Protein AF-A0A1V6TG93-F1 (afdb_monomer)

Radius of gyration: 27.97 Å; Cα contacts (8 Å, |Δi|>4): 318; chains: 1; bounding box: 48×78×86 Å

Secondary structure (DSSP, 8-state):
------TT-SS-EEEEE------HHHH--TT--EEEEE---HHHHS-TT-HHHHHHEEEEEEEEEGGGTT-SS--EEEEEEEEETTEEEEEEEEE--SS---TT-EEEEEEEEEEETTTEEEEEEEEEEEE-HHHHHHHHHHHEEEES-S--------HHHHHTTPPEEEPPSSSSPPEEE---HHHHHHHHHHHTS---------PPPP----------

Organism: NCBI:txid303698

Foldseek 3Di:
DDPDDDPPDPDAAEEEECDPDPPQPVPADPPHKHKYFHDHFVLVVPDPPVVPDSLAEREDEAEDAPVQQQPFWDWYKYWEWADDPPDIDIDIDIDTPVTGDDAQDWDWAPQRHHADPVSGGHIYIYHYHHDHPVVVVVSCVVGMDIHPPDDDFDFDDDLVNLVVQDWGWTCDPDPDGIDTDGDHSVVVVVVVVVVPPPPPPPPPPDDDDDDDDDDDDDDD

Structure (mmCIF, N/CA/C/O backbone):
data_AF-A0A1V6TG93-F1
#
_entry.id   AF-A0A1V6TG93-F1
#
loop_
_atom_site.group_PDB
_atom_site.id
_atom_site.type_symbol
_atom_site.label_atom_id
_atom_site.label_alt_id
_atom_site.label_comp_id
_atom_site.label_asym_id
_atom_site.label_entity_id
_atom_site.label_seq_id
_atom_site.pdbx_PDB_ins_code
_atom_site.Cartn_x
_atom_site.Cartn_y
_atom_site.Cartn_z
_atom_site.occupancy
_atom_site.B_iso_or_equiv
_atom_site.auth_seq_id
_atom_site.auth_comp_id
_atom_site.auth_asym_id
_atom_site.auth_atom_id
_atom_site.pdbx_PDB_model_num
ATOM 1 N N . MET A 1 1 ? -9.513 -11.771 -7.857 1.00 27.61 1 MET A N 1
ATOM 2 C CA . MET A 1 1 ? -9.933 -10.988 -9.038 1.00 27.61 1 MET A CA 1
ATOM 3 C C . MET A 1 1 ? -9.798 -9.525 -8.660 1.00 27.61 1 MET A C 1
ATOM 5 O O . MET A 1 1 ? -10.575 -9.065 -7.836 1.00 27.61 1 MET A O 1
ATOM 9 N N . VAL A 1 2 ? -8.763 -8.845 -9.153 1.00 27.86 2 VAL A N 1
ATOM 10 C CA . VAL A 1 2 ? -8.543 -7.416 -8.889 1.00 27.86 2 VAL A CA 1
ATOM 11 C C . VAL A 1 2 ? -9.544 -6.643 -9.746 1.00 27.86 2 VAL A C 1
ATOM 13 O O . VAL A 1 2 ? -9.458 -6.673 -10.971 1.00 27.86 2 VAL A O 1
ATOM 16 N N . LYS A 1 3 ? -10.541 -6.010 -9.123 1.00 29.41 3 LYS A N 1
ATOM 17 C CA . LYS A 1 3 ? -11.335 -4.974 -9.791 1.00 29.41 3 LYS A CA 1
ATOM 18 C C . LYS A 1 3 ? -10.544 -3.681 -9.657 1.00 29.41 3 LYS A C 1
ATOM 20 O O . LYS A 1 3 ? -10.440 -3.143 -8.564 1.00 29.41 3 LYS A O 1
ATOM 25 N N . ALA A 1 4 ? -9.940 -3.237 -10.750 1.00 39.00 4 ALA A N 1
ATOM 26 C CA . ALA A 1 4 ? -9.201 -1.987 -10.780 1.00 39.00 4 ALA A CA 1
ATOM 27 C C . ALA A 1 4 ? -10.137 -0.840 -11.187 1.00 39.00 4 ALA A C 1
ATOM 29 O O . ALA A 1 4 ? -10.810 -0.907 -12.219 1.00 39.00 4 ALA A O 1
ATOM 30 N N . CYS A 1 5 ? -10.185 0.202 -10.359 1.00 42.25 5 CYS A N 1
ATOM 31 C CA . CYS A 1 5 ? -10.979 1.403 -10.591 1.00 42.25 5 CYS A CA 1
ATOM 32 C C . CYS A 1 5 ? -10.195 2.455 -11.401 1.00 42.25 5 CYS A C 1
ATOM 34 O O . CYS A 1 5 ? -9.058 2.777 -11.080 1.00 42.25 5 CYS A O 1
ATOM 36 N N . SER A 1 6 ? -10.872 2.981 -12.433 1.00 39.53 6 SER A N 1
ATOM 37 C CA . SER A 1 6 ? -10.684 4.211 -13.233 1.00 39.53 6 SER A CA 1
ATOM 38 C C . SER A 1 6 ? -9.268 4.686 -13.654 1.00 39.53 6 SER A C 1
ATOM 40 O O . SER A 1 6 ? -8.465 5.073 -12.807 1.00 39.53 6 SER A O 1
ATOM 42 N N . PRO A 1 7 ? -9.010 4.870 -14.969 1.00 44.47 7 PRO A N 1
ATOM 43 C CA . PRO A 1 7 ? -7.782 5.484 -15.497 1.00 44.47 7 PRO A CA 1
ATOM 44 C C . PRO A 1 7 ? -7.679 7.019 -15.313 1.00 44.47 7 PRO A C 1
ATOM 46 O O . PRO A 1 7 ? -6.712 7.615 -15.778 1.00 44.47 7 PRO A O 1
ATOM 49 N N . ASN A 1 8 ? -8.636 7.677 -14.639 1.00 46.59 8 ASN A N 1
ATOM 50 C CA . ASN A 1 8 ? -8.722 9.148 -14.544 1.00 46.59 8 ASN A CA 1
ATOM 51 C C . ASN A 1 8 ? -8.245 9.758 -13.207 1.00 46.59 8 ASN A C 1
ATOM 53 O O . ASN A 1 8 ? -8.599 10.897 -12.895 1.00 46.59 8 ASN A O 1
ATOM 57 N N . ARG A 1 9 ? -7.459 9.048 -12.387 1.00 55.81 9 ARG A N 1
ATOM 58 C CA . ARG A 1 9 ? -6.894 9.635 -11.155 1.00 55.81 9 ARG A CA 1
ATOM 59 C C . ARG A 1 9 ? -5.659 10.487 -11.454 1.00 55.81 9 ARG A C 1
ATOM 61 O O . ARG A 1 9 ? -4.761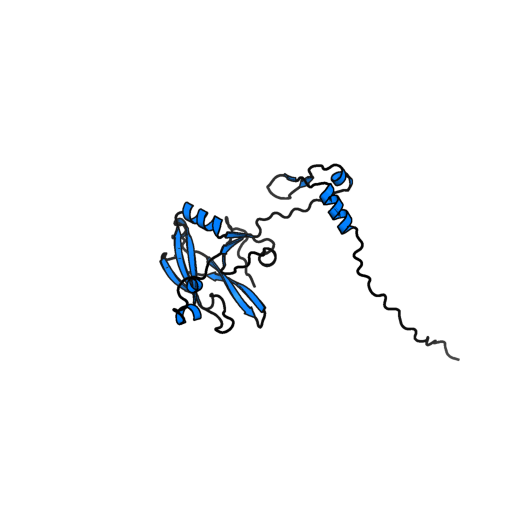 10.069 -12.175 1.00 55.81 9 ARG A O 1
ATOM 68 N N . THR A 1 10 ? -5.585 11.666 -10.837 1.00 58.03 10 THR A N 1
ATOM 69 C CA . THR A 1 10 ? -4.426 12.581 -10.865 1.00 58.03 10 THR A CA 1
ATOM 70 C C . THR A 1 10 ? -3.189 12.036 -10.134 1.00 58.03 10 THR A C 1
ATOM 72 O O . THR A 1 10 ? -2.128 12.649 -10.208 1.00 58.03 10 THR A O 1
ATOM 75 N N . GLY A 1 11 ? -3.292 10.881 -9.466 1.00 64.56 11 GLY A N 1
ATOM 76 C CA . GLY A 1 11 ? -2.186 10.188 -8.802 1.00 64.56 11 GLY A CA 1
ATOM 77 C C . GLY A 1 11 ? -2.382 8.663 -8.765 1.00 64.56 11 GLY A C 1
ATOM 78 O O . GLY A 1 11 ? -3.482 8.186 -9.060 1.00 64.56 11 GLY A O 1
ATOM 79 N N . PRO A 1 12 ? -1.333 7.888 -8.420 1.00 74.81 12 PRO A N 1
ATOM 80 C CA . PRO A 1 12 ? -1.419 6.430 -8.326 1.00 74.81 12 PRO A CA 1
ATOM 81 C C . PRO A 1 12 ? -2.463 5.976 -7.311 1.00 74.81 12 PRO A C 1
ATOM 83 O O . PRO A 1 12 ? -2.542 6.515 -6.204 1.00 74.81 12 PRO A O 1
ATOM 86 N N . MET A 1 13 ? -3.165 4.885 -7.622 1.00 84.12 13 MET A N 1
ATOM 87 C CA . MET A 1 13 ? -3.835 4.092 -6.590 1.00 84.12 13 MET A CA 1
ATOM 88 C C . MET A 1 13 ? -2.796 3.618 -5.559 1.00 84.12 13 MET A C 1
ATOM 90 O O . MET A 1 13 ? -1.701 3.193 -5.926 1.00 84.12 13 MET A O 1
ATOM 94 N N . THR A 1 14 ? -3.120 3.720 -4.270 1.00 88.12 14 THR A N 1
ATOM 95 C CA . THR A 1 14 ? -2.222 3.345 -3.168 1.00 88.12 14 THR A CA 1
ATOM 96 C C . THR A 1 14 ? -2.745 2.089 -2.491 1.00 88.12 14 THR A C 1
ATOM 98 O O . THR A 1 14 ? -3.856 2.112 -1.970 1.00 88.12 14 THR A O 1
ATOM 101 N N . ILE A 1 15 ? -1.946 1.022 -2.491 1.00 91.50 15 ILE A N 1
ATOM 102 C CA . ILE A 1 15 ? -2.268 -0.259 -1.854 1.00 91.50 15 ILE A CA 1
ATOM 103 C C . ILE A 1 15 ? -1.323 -0.478 -0.669 1.00 91.50 15 ILE A C 1
ATOM 105 O O . ILE A 1 15 ? -0.109 -0.419 -0.836 1.00 91.50 15 ILE A O 1
ATOM 109 N N . PHE A 1 16 ? -1.851 -0.768 0.515 1.00 92.25 16 PHE A N 1
ATOM 110 C CA . PHE A 1 16 ? -1.052 -1.186 1.669 1.00 92.25 16 PHE A CA 1
ATOM 111 C C . PHE A 1 16 ? -0.818 -2.695 1.620 1.00 92.25 16 PHE A C 1
ATOM 113 O O . PHE A 1 16 ? -1.775 -3.457 1.502 1.00 92.25 16 PHE A O 1
ATOM 120 N N . THR A 1 17 ? 0.435 -3.138 1.719 1.00 90.12 17 THR A N 1
ATOM 121 C CA . THR A 1 17 ? 0.796 -4.561 1.640 1.00 90.12 17 THR A CA 1
ATOM 122 C C . THR A 1 17 ? 1.708 -5.002 2.784 1.00 90.12 17 THR A C 1
ATOM 124 O O . THR A 1 17 ? 2.663 -4.312 3.134 1.00 90.12 17 THR A O 1
ATOM 127 N N . GLY A 1 18 ? 1.401 -6.165 3.368 1.00 85.62 18 GLY A N 1
ATOM 128 C CA . GLY A 1 18 ? 2.269 -6.865 4.322 1.00 85.62 18 GLY A CA 1
ATOM 129 C C . GLY A 1 18 ? 3.173 -7.906 3.650 1.00 85.62 18 GLY A C 1
ATOM 130 O O . GLY A 1 18 ? 3.906 -8.629 4.333 1.00 85.62 18 GLY A O 1
ATOM 131 N N . SER A 1 19 ? 3.095 -8.024 2.321 1.00 75.62 19 SER A N 1
ATOM 132 C CA . SER A 1 19 ? 3.838 -9.002 1.537 1.00 75.62 19 SER A CA 1
ATOM 133 C C . SER A 1 19 ? 5.324 -8.621 1.494 1.00 75.62 19 SER A C 1
ATOM 135 O O . SER A 1 19 ? 5.667 -7.515 1.079 1.00 75.62 19 SER A O 1
ATOM 137 N N . PRO A 1 20 ? 6.242 -9.527 1.875 1.00 61.00 20 PRO A N 1
ATOM 138 C CA . PRO A 1 20 ? 7.682 -9.265 1.822 1.00 61.00 20 PRO A CA 1
ATOM 139 C C . PRO A 1 20 ? 8.254 -9.347 0.396 1.00 61.00 20 PRO A C 1
ATOM 141 O O . PRO A 1 20 ? 9.440 -9.081 0.188 1.00 61.00 20 PRO A O 1
ATOM 144 N N . HIS A 1 21 ? 7.451 -9.770 -0.584 1.00 57.09 21 HIS A N 1
ATOM 145 C CA . HIS A 1 21 ? 7.905 -10.024 -1.943 1.00 57.09 21 HIS A CA 1
ATOM 146 C C . HIS A 1 21 ? 8.039 -8.724 -2.744 1.00 57.09 21 HIS A C 1
ATOM 148 O O . HIS A 1 21 ? 7.062 -8.047 -3.030 1.00 57.09 21 HIS A O 1
ATOM 154 N N . LYS A 1 22 ? 9.282 -8.412 -3.132 1.00 53.62 22 LYS A N 1
ATOM 155 C CA . LYS A 1 22 ? 9.657 -7.341 -4.073 1.00 53.62 22 LYS A CA 1
ATOM 156 C C . LYS A 1 22 ? 9.913 -7.874 -5.491 1.00 53.62 22 LYS A C 1
ATOM 158 O O . LYS A 1 22 ? 10.750 -7.340 -6.212 1.00 53.62 22 LYS A O 1
ATOM 163 N N . THR A 1 23 ? 9.308 -8.995 -5.873 1.00 51.97 23 THR A N 1
ATOM 164 C CA . THR A 1 23 ? 9.512 -9.575 -7.210 1.00 51.97 23 THR A CA 1
ATOM 165 C C . THR A 1 23 ? 8.486 -8.980 -8.165 1.00 51.97 23 THR A C 1
ATOM 167 O O . THR A 1 23 ? 7.315 -9.351 -8.111 1.00 51.97 23 THR A O 1
ATOM 170 N N . SER A 1 24 ? 8.935 -8.043 -9.003 1.00 55.19 24 SER A N 1
ATOM 171 C CA . SER A 1 24 ? 8.093 -7.207 -9.872 1.00 55.19 24 SER A CA 1
ATOM 172 C C . SER A 1 24 ? 7.186 -7.991 -10.826 1.00 55.19 24 SER A C 1
ATOM 174 O O . SER A 1 24 ? 6.075 -7.549 -11.101 1.00 55.19 24 SER A O 1
ATOM 176 N N . GLU A 1 25 ? 7.615 -9.171 -11.281 1.00 54.44 25 GLU A N 1
ATOM 177 C CA . GLU A 1 25 ? 6.944 -9.926 -12.352 1.00 54.44 25 GLU A CA 1
ATOM 178 C C . GLU A 1 25 ? 5.550 -10.465 -11.990 1.00 54.44 25 GLU A C 1
ATOM 180 O O . GLU A 1 25 ? 4.723 -10.656 -12.878 1.00 54.44 25 GLU A O 1
ATOM 185 N N . TYR A 1 26 ? 5.264 -10.713 -10.708 1.00 59.34 26 TYR A N 1
ATOM 186 C CA . TYR A 1 26 ? 3.961 -11.250 -10.274 1.00 59.34 26 TYR A CA 1
ATOM 187 C C . TYR A 1 26 ? 2.973 -10.175 -9.848 1.00 59.34 26 TYR A C 1
ATOM 189 O O . TYR A 1 26 ? 1.772 -10.436 -9.755 1.00 59.34 26 TYR A O 1
ATOM 197 N N . ASP A 1 27 ? 3.492 -8.988 -9.556 1.00 70.56 27 ASP A N 1
ATOM 198 C CA . ASP A 1 27 ? 2.709 -7.919 -8.976 1.00 70.56 27 ASP A CA 1
ATOM 199 C C . ASP A 1 27 ? 2.204 -6.940 -10.015 1.00 70.56 27 ASP A C 1
ATOM 201 O O . ASP A 1 27 ? 1.196 -6.308 -9.721 1.00 70.56 27 ASP A O 1
ATOM 205 N N . GLU A 1 28 ? 2.854 -6.815 -11.180 1.00 73.88 28 GLU A N 1
ATOM 206 C CA . GLU A 1 28 ? 2.490 -5.868 -12.234 1.00 73.88 28 GLU A CA 1
ATOM 207 C C . GLU A 1 28 ? 1.158 -6.221 -12.912 1.00 73.88 28 GLU A C 1
ATOM 209 O O . GLU A 1 28 ? 0.930 -7.337 -13.379 1.00 73.88 28 GLU A O 1
ATOM 214 N N . VAL A 1 29 ? 0.272 -5.227 -13.009 1.00 75.62 29 VAL A N 1
ATOM 215 C CA . VAL A 1 29 ? -0.985 -5.336 -13.755 1.00 75.62 29 VAL A CA 1
ATOM 216 C C . VAL A 1 29 ? -0.869 -4.497 -15.035 1.00 75.62 29 VAL A C 1
ATOM 218 O O . VAL A 1 29 ? -0.864 -3.265 -14.945 1.00 75.62 29 VAL A O 1
ATOM 221 N N . PRO A 1 30 ? -0.805 -5.123 -16.229 1.00 71.50 30 PRO A N 1
ATOM 222 C CA . PRO A 1 30 ? -0.622 -4.406 -17.487 1.00 71.50 30 PRO A CA 1
ATOM 223 C C . PRO A 1 30 ? -1.644 -3.283 -17.691 1.00 71.50 30 PRO A C 1
ATOM 225 O O . PRO A 1 30 ? -2.852 -3.502 -17.603 1.00 71.50 30 PRO A O 1
ATOM 228 N N . GLY A 1 31 ? -1.152 -2.079 -17.989 1.00 71.62 31 GLY A N 1
ATOM 229 C CA . GLY A 1 31 ? -1.980 -0.895 -18.240 1.00 71.62 31 GLY A CA 1
ATOM 230 C C . GLY A 1 31 ? -2.451 -0.144 -16.989 1.00 71.62 31 GLY A C 1
ATOM 231 O O . GLY A 1 31 ? -3.160 0.852 -17.129 1.00 71.62 31 GLY A O 1
ATOM 232 N N . PHE A 1 32 ? -2.051 -0.564 -15.783 1.00 75.69 32 PHE A N 1
ATOM 233 C CA . PHE A 1 32 ? -2.442 0.089 -14.532 1.00 75.69 32 PHE A CA 1
ATOM 234 C C . PHE A 1 32 ? -1.252 0.692 -13.795 1.00 75.69 32 PHE A C 1
ATOM 236 O O . PHE A 1 32 ? -0.219 0.057 -13.623 1.00 75.69 32 PHE A O 1
ATOM 243 N N . ARG A 1 33 ? -1.445 1.919 -13.299 1.00 82.75 33 ARG A N 1
ATOM 244 C CA . ARG A 1 33 ? -0.480 2.635 -12.460 1.00 82.75 33 ARG A CA 1
ATOM 245 C C . ARG A 1 33 ? -0.932 2.635 -11.013 1.00 82.75 33 ARG A C 1
ATOM 247 O O . ARG A 1 33 ? -1.997 3.162 -10.686 1.00 82.75 33 ARG A O 1
ATOM 254 N N . TYR A 1 34 ? -0.107 2.086 -10.141 1.00 86.12 34 TYR A N 1
ATOM 255 C CA . TYR A 1 34 ? -0.349 2.089 -8.703 1.00 86.12 34 TYR A CA 1
ATOM 256 C C . TYR A 1 34 ? 0.970 2.004 -7.954 1.00 86.12 34 TYR A C 1
ATOM 258 O O . TYR A 1 34 ? 2.035 1.752 -8.518 1.00 86.12 34 TYR A O 1
ATOM 266 N N . ARG A 1 35 ? 0.888 2.237 -6.653 1.00 88.25 35 ARG A N 1
ATOM 267 C CA . ARG A 1 35 ? 1.998 2.067 -5.733 1.00 88.25 35 ARG A CA 1
ATOM 268 C C . ARG A 1 35 ? 1.581 1.146 -4.600 1.00 88.25 35 ARG A C 1
ATOM 270 O O . ARG A 1 35 ? 0.451 1.237 -4.115 1.00 88.25 35 ARG A O 1
ATOM 277 N N . LYS A 1 36 ? 2.495 0.284 -4.171 1.00 90.25 36 LYS A N 1
ATOM 278 C CA . LYS A 1 36 ? 2.338 -0.527 -2.967 1.00 90.25 36 LYS A CA 1
ATOM 279 C C . LYS A 1 36 ? 3.193 0.058 -1.850 1.00 90.25 36 LYS A C 1
ATOM 281 O O . LYS A 1 36 ? 4.389 0.256 -2.048 1.00 90.25 36 LYS A O 1
ATOM 286 N N . ILE A 1 37 ? 2.584 0.332 -0.703 1.00 90.75 37 ILE A N 1
ATOM 287 C CA . ILE A 1 37 ? 3.260 0.768 0.519 1.00 90.75 37 ILE A CA 1
ATOM 288 C C . ILE A 1 37 ? 3.402 -0.449 1.425 1.00 90.75 37 ILE A C 1
ATOM 290 O O . ILE A 1 37 ? 2.404 -1.032 1.857 1.00 90.75 37 ILE A O 1
ATOM 294 N N . SER A 1 38 ? 4.644 -0.832 1.695 1.00 89.25 38 SER A N 1
ATOM 295 C CA . SER A 1 38 ? 4.956 -1.955 2.572 1.00 89.25 38 SER A CA 1
ATOM 296 C C . SER A 1 38 ? 4.723 -1.562 4.027 1.00 89.25 38 SER A C 1
ATOM 298 O O . SER A 1 38 ? 5.201 -0.517 4.474 1.00 89.25 38 SER A O 1
ATOM 300 N N . TYR A 1 39 ? 4.029 -2.411 4.777 1.00 86.62 39 TYR A N 1
ATOM 301 C CA . TYR A 1 39 ? 3.874 -2.268 6.219 1.00 86.62 39 TYR A CA 1
ATOM 302 C C . TYR A 1 39 ? 4.323 -3.533 6.944 1.00 86.62 39 TYR A C 1
ATOM 304 O O . TYR A 1 39 ? 4.256 -4.647 6.425 1.00 86.62 39 TYR A O 1
ATOM 312 N N . LEU A 1 40 ? 4.785 -3.347 8.175 1.00 79.12 40 LEU A N 1
ATOM 313 C CA . LEU A 1 40 ? 5.023 -4.444 9.099 1.00 79.12 40 LEU A CA 1
ATOM 314 C C . LEU A 1 40 ? 3.751 -4.652 9.913 1.00 79.12 40 LEU A C 1
ATOM 316 O O . LEU A 1 40 ? 3.208 -3.702 10.466 1.00 79.12 40 LEU A O 1
ATOM 320 N N . ASP A 1 41 ? 3.271 -5.892 9.974 1.00 74.69 41 ASP A N 1
ATOM 321 C CA . ASP A 1 41 ? 2.169 -6.248 10.866 1.00 74.69 41 ASP A CA 1
ATOM 322 C C . ASP A 1 41 ? 2.619 -6.013 12.313 1.00 74.69 41 ASP A C 1
ATOM 324 O O . ASP A 1 41 ? 3.496 -6.723 12.816 1.00 74.69 41 ASP A O 1
ATOM 328 N N . ASP A 1 42 ? 2.025 -5.020 12.980 1.00 67.25 42 ASP A N 1
ATOM 329 C CA . ASP A 1 42 ? 2.425 -4.598 14.328 1.00 67.25 42 ASP A CA 1
ATOM 330 C C . ASP A 1 42 ? 2.332 -5.753 15.343 1.00 67.25 42 ASP A C 1
ATOM 332 O O . ASP A 1 42 ? 3.058 -5.771 16.339 1.00 67.25 42 ASP A O 1
ATOM 336 N N . THR A 1 43 ? 1.489 -6.765 15.088 1.00 62.47 43 THR A N 1
ATOM 337 C CA . THR A 1 43 ? 1.406 -7.976 15.931 1.00 62.47 43 THR A CA 1
ATOM 338 C C . THR A 1 43 ? 2.641 -8.8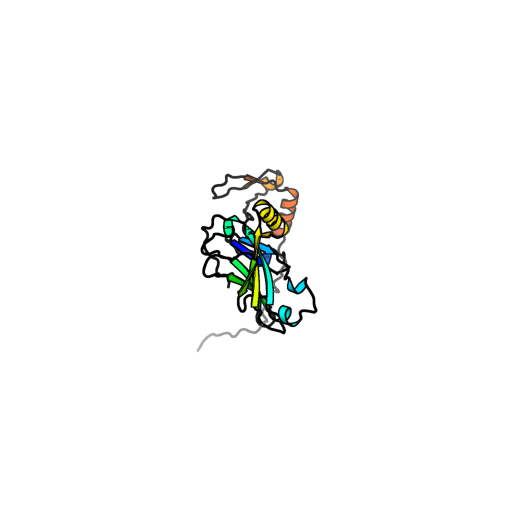71 15.838 1.00 62.47 43 THR A C 1
ATOM 340 O O . THR A 1 43 ? 2.909 -9.641 16.759 1.00 62.47 43 THR A O 1
ATOM 343 N N . ARG A 1 44 ? 3.412 -8.780 14.747 1.00 59.94 44 ARG A N 1
ATOM 344 C CA . ARG A 1 44 ? 4.679 -9.507 14.573 1.00 59.94 44 ARG A CA 1
ATOM 345 C C . ARG A 1 44 ? 5.847 -8.799 15.259 1.00 59.94 44 ARG A C 1
ATOM 347 O O . ARG A 1 44 ? 6.840 -9.451 15.565 1.00 59.94 44 ARG A O 1
ATOM 354 N N . VAL A 1 45 ? 5.724 -7.492 15.502 1.00 56.12 45 VAL A N 1
ATOM 355 C CA . VAL A 1 45 ? 6.756 -6.652 16.133 1.00 56.12 45 VAL A CA 1
ATOM 356 C C . VAL A 1 45 ? 6.552 -6.559 17.650 1.00 56.12 45 VAL A C 1
ATOM 358 O O . VAL A 1 45 ? 7.515 -6.632 18.411 1.00 56.12 45 VAL A O 1
ATOM 361 N N . LEU A 1 46 ? 5.303 -6.430 18.108 1.00 50.12 46 LEU A N 1
ATOM 362 C CA . LEU A 1 46 ? 4.963 -6.231 19.517 1.00 50.12 46 LEU A CA 1
ATOM 363 C C . LEU A 1 46 ? 4.401 -7.522 20.140 1.00 50.12 46 LEU A C 1
ATOM 365 O O . LEU A 1 46 ? 3.223 -7.831 20.005 1.00 50.12 46 LEU A O 1
ATOM 369 N N . ASN A 1 47 ? 5.251 -8.219 20.902 1.00 48.88 47 ASN A N 1
ATOM 370 C CA . ASN A 1 47 ? 4.926 -9.289 21.859 1.00 48.88 47 ASN A CA 1
ATOM 371 C C . ASN A 1 47 ? 4.250 -10.567 21.314 1.00 48.88 47 ASN A C 1
ATOM 373 O O . ASN A 1 47 ? 3.029 -10.674 21.204 1.00 48.88 47 ASN A O 1
ATOM 377 N N . SER A 1 48 ? 5.045 -11.638 21.213 1.00 50.12 48 SER A N 1
ATOM 378 C CA . SER A 1 48 ? 4.588 -13.033 21.064 1.00 50.12 48 SER A CA 1
ATOM 379 C C . SER A 1 48 ? 3.666 -13.531 22.198 1.00 50.12 48 SER A C 1
ATOM 381 O O . SER A 1 48 ? 3.016 -14.569 22.058 1.00 50.12 48 SER A O 1
ATOM 383 N N . SER A 1 49 ? 3.565 -12.792 23.309 1.00 49.94 49 SER A N 1
ATOM 384 C CA . SER A 1 49 ? 2.697 -13.091 24.456 1.00 49.94 49 SER A CA 1
ATOM 385 C C . SER A 1 49 ? 1.256 -12.576 24.319 1.00 49.94 49 SER A C 1
ATOM 387 O O . SER A 1 49 ? 0.387 -13.018 25.068 1.00 49.94 49 SER A O 1
ATOM 389 N N . ALA A 1 50 ? 0.950 -11.709 23.344 1.00 56.97 50 ALA A N 1
ATOM 390 C CA . ALA A 1 50 ? -0.417 -11.263 23.046 1.00 56.97 50 ALA A CA 1
ATOM 391 C C . ALA A 1 50 ? -1.136 -12.271 22.129 1.00 56.97 50 ALA A C 1
ATOM 393 O O . ALA A 1 50 ? -1.591 -11.952 21.032 1.00 56.97 50 ALA A O 1
ATOM 394 N N . THR A 1 51 ? -1.200 -13.529 22.567 1.00 60.62 51 THR A N 1
ATOM 395 C CA . THR A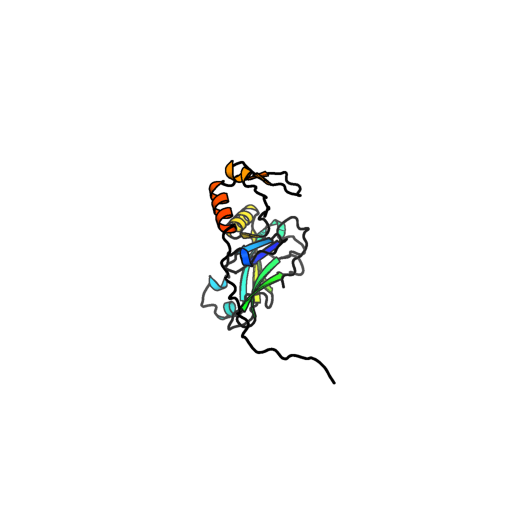 1 51 ? -1.540 -14.678 21.713 1.00 60.62 51 THR A CA 1
ATOM 396 C C . THR A 1 51 ? -2.979 -14.655 21.199 1.00 60.62 51 THR A C 1
ATOM 398 O O . THR A 1 51 ? -3.270 -15.289 20.196 1.00 60.62 51 THR A O 1
ATOM 401 N N . TYR A 1 52 ? -3.904 -13.960 21.862 1.00 63.66 52 TYR A N 1
ATOM 402 C CA . TYR A 1 52 ? -5.296 -13.905 21.406 1.00 63.66 52 TYR A CA 1
ATOM 403 C C . TYR A 1 52 ? -5.503 -12.880 20.283 1.00 63.66 52 TYR A C 1
ATOM 405 O O . TYR A 1 52 ? -6.158 -13.173 19.285 1.00 63.66 52 TYR A O 1
ATOM 413 N N . ASP A 1 53 ? -4.910 -11.693 20.418 1.00 69.06 53 ASP A N 1
ATOM 414 C CA . ASP A 1 53 ? -5.130 -10.592 19.477 1.00 69.06 53 ASP A CA 1
ATOM 415 C C . ASP A 1 53 ? -4.364 -10.820 18.162 1.00 69.06 53 ASP A C 1
ATOM 417 O O . ASP A 1 53 ? -4.905 -10.567 17.090 1.00 69.06 53 ASP A O 1
ATOM 421 N N . SER A 1 54 ? -3.162 -11.410 18.217 1.00 68.56 54 SER A N 1
ATOM 422 C CA . SER A 1 54 ? -2.385 -11.787 17.020 1.00 68.56 54 SER A CA 1
ATOM 423 C C . SER A 1 54 ? -3.013 -12.927 16.210 1.00 68.56 54 SER A C 1
ATOM 425 O O . SER A 1 54 ? -2.840 -13.010 14.991 1.00 68.56 54 SER A O 1
ATOM 427 N N . ARG A 1 55 ? -3.786 -13.798 16.875 1.00 74.94 55 ARG A N 1
ATOM 428 C CA . ARG A 1 55 ? -4.545 -14.875 16.222 1.00 74.94 55 ARG A CA 1
ATOM 429 C C . ARG A 1 55 ? -5.776 -14.367 15.486 1.00 74.94 55 ARG A C 1
ATOM 431 O O . ARG A 1 55 ? -6.185 -14.995 14.517 1.00 74.94 55 ARG A O 1
ATOM 438 N N . ARG A 1 56 ? -6.372 -13.266 15.946 1.00 84.88 56 ARG A N 1
ATOM 439 C CA . ARG A 1 56 ? -7.622 -12.740 15.388 1.00 84.88 56 ARG A CA 1
ATOM 440 C C . ARG A 1 56 ? -7.409 -11.606 14.393 1.00 84.88 56 ARG A C 1
ATOM 442 O O . ARG A 1 56 ? -8.192 -11.493 13.454 1.00 84.88 56 ARG A O 1
ATOM 449 N N . PHE A 1 57 ? -6.377 -10.790 14.589 1.00 88.75 57 PHE A N 1
ATOM 450 C CA . PHE A 1 57 ? -6.182 -9.569 13.818 1.00 88.75 57 PHE A CA 1
ATOM 451 C C . PHE A 1 57 ? -4.837 -9.535 13.098 1.00 88.75 57 PHE A C 1
ATOM 453 O O . PHE A 1 57 ? -3.803 -9.892 13.660 1.00 88.75 57 PHE A O 1
ATOM 460 N N . THR A 1 58 ? -4.859 -9.021 11.874 1.00 89.12 58 THR A N 1
ATOM 461 C CA . THR A 1 58 ? -3.709 -8.359 11.249 1.00 89.12 58 THR A CA 1
ATOM 462 C C . THR A 1 58 ? -3.753 -6.891 11.640 1.00 89.12 58 THR A C 1
ATOM 464 O O . THR A 1 58 ? -4.817 -6.276 11.541 1.00 89.12 58 THR A O 1
ATOM 467 N N . ARG A 1 59 ? -2.634 -6.318 12.091 1.00 90.56 59 ARG A N 1
ATOM 468 C CA . ARG A 1 59 ? -2.575 -4.895 12.443 1.00 90.56 59 ARG A CA 1
ATOM 469 C C . ARG A 1 59 ? -1.841 -4.099 11.377 1.00 90.56 59 ARG A C 1
ATOM 471 O O . ARG A 1 59 ? -0.756 -4.479 10.953 1.00 90.56 59 ARG A O 1
ATOM 478 N N . LEU A 1 60 ? -2.444 -2.987 10.981 1.00 91.38 60 LEU A N 1
ATOM 479 C CA . LEU A 1 60 ? -1.893 -2.033 10.030 1.00 91.38 60 LEU A CA 1
ATOM 480 C C . LEU A 1 60 ? -1.992 -0.634 10.632 1.00 91.38 60 LEU A C 1
ATOM 482 O O . LEU A 1 60 ? -3.084 -0.183 10.973 1.00 91.38 60 LEU A O 1
ATOM 486 N N . THR A 1 61 ? -0.865 0.067 10.694 1.00 92.44 61 THR A N 1
ATOM 487 C CA . THR A 1 61 ? -0.847 1.520 10.856 1.00 92.44 61 THR A CA 1
ATOM 488 C C . THR A 1 61 ? -0.639 2.155 9.485 1.00 92.44 61 THR A C 1
ATOM 490 O O . THR A 1 61 ? 0.420 2.004 8.878 1.00 92.44 61 THR A O 1
ATOM 493 N N . ALA A 1 62 ? -1.660 2.844 8.979 1.00 91.75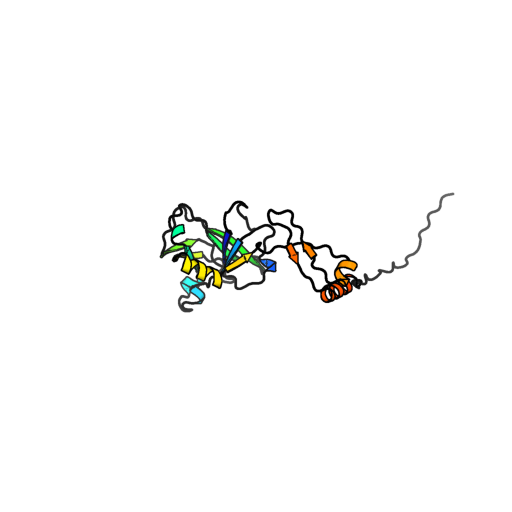 62 ALA A N 1
ATOM 494 C CA . ALA A 1 62 ? -1.591 3.568 7.721 1.00 91.75 62 ALA A CA 1
ATOM 495 C C . ALA A 1 62 ? -1.352 5.055 7.965 1.00 91.75 62 ALA A C 1
ATOM 497 O O . ALA A 1 62 ? -2.026 5.683 8.785 1.00 91.75 62 ALA A O 1
ATOM 498 N N . PHE A 1 63 ? -0.421 5.621 7.205 1.00 91.94 63 PHE A N 1
ATOM 499 C CA . PHE A 1 63 ? -0.145 7.048 7.231 1.00 91.94 63 PHE A CA 1
ATOM 500 C C . PHE A 1 63 ? -0.862 7.752 6.078 1.00 91.94 63 PHE A C 1
ATOM 502 O O . PHE A 1 63 ? -0.867 7.252 4.952 1.00 91.94 63 PHE A O 1
ATOM 509 N N . ILE A 1 64 ? -1.453 8.910 6.361 1.00 90.81 64 ILE A N 1
ATOM 510 C CA . ILE A 1 64 ? -2.069 9.811 5.376 1.00 90.81 64 ILE A CA 1
ATOM 511 C C . ILE A 1 64 ? -1.483 11.214 5.525 1.00 90.81 64 ILE A C 1
ATOM 513 O O . ILE A 1 64 ? -0.858 11.516 6.545 1.00 90.81 64 ILE A O 1
ATOM 517 N N . THR A 1 65 ? -1.688 12.096 4.547 1.00 90.81 65 THR A N 1
ATOM 518 C CA . THR A 1 65 ? -1.304 13.501 4.733 1.00 90.81 65 THR A CA 1
ATOM 519 C C . THR A 1 65 ? -2.330 14.232 5.598 1.00 90.81 65 THR A C 1
ATOM 521 O O . THR A 1 65 ? -3.516 13.907 5.579 1.00 90.81 65 THR A O 1
ATOM 524 N N . LYS A 1 66 ? -1.898 15.280 6.306 1.00 91.00 66 LYS A N 1
ATOM 525 C CA . LYS A 1 66 ? -2.781 16.231 7.012 1.00 91.00 66 LYS A CA 1
ATOM 526 C C . LYS A 1 66 ? -3.916 16.767 6.133 1.00 91.00 66 LYS A C 1
ATOM 528 O O . LYS A 1 66 ? -5.029 16.969 6.602 1.00 91.00 66 LYS A O 1
ATOM 533 N N . LYS A 1 67 ? -3.645 16.965 4.841 1.00 87.75 67 LYS A N 1
ATOM 534 C CA . LYS A 1 67 ? -4.631 17.438 3.864 1.00 87.75 67 LYS A CA 1
ATOM 535 C C . LYS A 1 67 ? -5.747 16.418 3.606 1.00 87.75 67 LYS A C 1
ATOM 537 O O . LYS A 1 67 ? -6.860 16.814 3.270 1.00 87.75 67 LYS A O 1
ATOM 542 N N . ASP A 1 68 ? -5.457 15.129 3.759 1.00 86.38 68 ASP A N 1
ATOM 543 C CA . ASP A 1 68 ? -6.405 14.051 3.474 1.00 86.38 68 ASP A CA 1
ATOM 544 C C . ASP A 1 68 ? -7.363 13.773 4.647 1.00 86.38 68 ASP A C 1
ATOM 546 O O . ASP A 1 68 ? -8.357 13.073 4.461 1.00 86.38 68 ASP A O 1
ATOM 550 N N . GLU A 1 69 ? -7.122 14.341 5.838 1.00 88.69 69 GLU A N 1
ATOM 551 C CA . GLU A 1 69 ? -7.983 14.157 7.021 1.00 88.69 69 GLU A CA 1
ATOM 552 C C . GLU A 1 69 ? -9.426 14.613 6.787 1.00 88.69 69 GLU A C 1
ATOM 554 O O . GLU A 1 69 ? -10.377 13.999 7.273 1.00 88.69 69 GLU A O 1
ATOM 559 N N . ASP A 1 70 ? -9.596 15.699 6.035 1.00 85.75 70 ASP A N 1
ATOM 560 C CA . ASP A 1 70 ? -10.897 16.319 5.805 1.00 85.75 70 ASP A CA 1
ATOM 561 C C . ASP A 1 70 ? -11.670 15.709 4.629 1.00 85.75 70 ASP A C 1
ATOM 563 O O . ASP A 1 70 ? -12.816 16.114 4.384 1.00 85.75 70 ASP A O 1
ATOM 567 N N . HIS A 1 71 ? -11.082 14.734 3.923 1.00 85.06 71 HIS A N 1
ATOM 568 C CA . HIS A 1 71 ? -11.709 14.083 2.778 1.00 85.06 71 HIS A CA 1
ATOM 569 C C . HIS A 1 71 ? -13.005 13.380 3.205 1.00 85.06 71 HIS A C 1
ATOM 571 O O . HIS A 1 71 ? -13.043 12.631 4.181 1.00 85.06 71 HIS A O 1
ATOM 577 N N . SER A 1 72 ? -14.096 13.644 2.483 1.00 81.75 72 SER A N 1
ATOM 578 C CA . SER A 1 72 ? -15.442 13.223 2.894 1.00 81.75 72 SER A CA 1
ATOM 579 C C . SER A 1 72 ? -15.687 11.724 2.761 1.00 81.75 72 SER A C 1
ATOM 581 O O . SER A 1 72 ? -16.495 11.185 3.510 1.00 81.75 72 SER A O 1
ATOM 583 N N . ASP A 1 73 ? -15.014 11.077 1.812 1.00 78.69 73 ASP A N 1
ATOM 584 C CA . ASP A 1 73 ? -15.098 9.632 1.590 1.00 78.69 73 ASP A CA 1
ATOM 585 C C . ASP A 1 73 ? -13.763 9.112 1.032 1.00 78.69 73 ASP A C 1
ATOM 587 O O . ASP A 1 73 ? -13.549 9.088 -0.181 1.00 78.69 73 ASP A O 1
ATOM 591 N N . PRO A 1 74 ? -12.764 8.902 1.898 1.00 81.19 74 PRO A N 1
ATOM 592 C CA . PRO A 1 74 ? -11.445 8.451 1.481 1.00 81.19 74 PRO A CA 1
ATOM 593 C C . PRO A 1 74 ? -11.480 6.961 1.140 1.00 81.19 74 PRO A C 1
ATOM 595 O O . PRO A 1 74 ? -11.956 6.143 1.920 1.00 81.19 74 PRO A O 1
ATOM 598 N N . GLU A 1 75 ? -10.910 6.598 -0.003 1.00 81.44 75 GLU A N 1
ATOM 599 C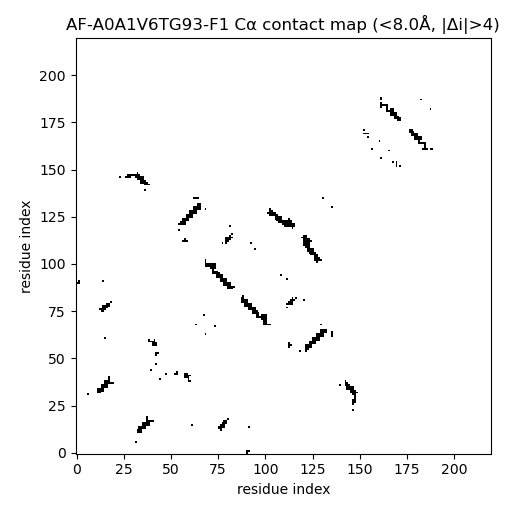 CA . GLU A 1 75 ? -10.736 5.198 -0.380 1.00 81.44 75 GLU A CA 1
ATOM 600 C C . GLU A 1 75 ? -9.330 4.723 -0.011 1.00 81.44 75 GLU A C 1
ATOM 602 O O . GLU A 1 75 ? -8.328 5.317 -0.424 1.00 81.44 75 GLU A O 1
ATOM 607 N N . MET A 1 76 ? -9.246 3.613 0.720 1.00 87.38 76 MET A N 1
ATOM 608 C CA . MET A 1 76 ? -7.982 2.941 1.009 1.00 87.38 76 MET A CA 1
ATOM 609 C C . MET A 1 76 ? -8.005 1.523 0.472 1.00 87.38 76 MET A C 1
ATOM 611 O O . MET A 1 76 ? -8.997 0.819 0.622 1.00 87.38 76 MET A O 1
ATOM 615 N N . TYR A 1 77 ? -6.893 1.084 -0.108 1.00 92.00 77 TYR A N 1
ATOM 616 C CA . TYR A 1 77 ? -6.774 -0.265 -0.642 1.00 92.00 77 TYR A CA 1
ATOM 617 C C . TYR A 1 77 ? -5.779 -1.063 0.189 1.00 92.00 77 TYR A C 1
ATOM 619 O O . TYR A 1 77 ? -4.690 -0.575 0.491 1.00 92.00 77 TYR A O 1
ATOM 627 N N . VAL A 1 78 ? -6.131 -2.292 0.551 1.00 92.31 78 VAL A N 1
ATOM 628 C CA . VAL A 1 78 ? -5.260 -3.192 1.314 1.00 92.31 78 VAL A CA 1
ATOM 629 C C . VAL A 1 78 ? -5.136 -4.524 0.599 1.00 92.31 78 VAL A C 1
ATOM 631 O O . VAL A 1 78 ? -6.116 -5.090 0.119 1.00 92.31 78 VAL A O 1
ATOM 634 N N . GLU A 1 79 ? -3.914 -5.019 0.509 1.00 92.00 79 GLU A N 1
ATOM 635 C CA . GLU A 1 79 ? -3.634 -6.362 0.039 1.00 92.00 79 GLU A CA 1
ATOM 636 C C . GLU A 1 79 ? -3.774 -7.357 1.193 1.00 92.00 79 GLU A C 1
ATOM 638 O O . GLU A 1 79 ? -3.224 -7.161 2.276 1.00 92.00 79 GLU A O 1
ATOM 643 N N . GLN A 1 80 ? -4.508 -8.431 0.931 1.00 91.25 80 GLN A N 1
ATOM 644 C CA . GLN A 1 80 ? -4.713 -9.565 1.810 1.00 91.25 80 GLN A CA 1
ATOM 645 C C . GLN A 1 80 ? -4.106 -10.808 1.171 1.00 91.25 80 GLN A C 1
ATOM 647 O O . GLN A 1 80 ? -4.443 -11.171 0.038 1.00 91.25 80 GLN A O 1
ATOM 652 N N . ARG A 1 81 ? -3.297 -11.528 1.943 1.00 89.31 81 ARG A N 1
ATOM 653 C CA . ARG A 1 81 ? -2.896 -12.893 1.615 1.00 89.31 81 ARG A CA 1
ATOM 654 C C . ARG A 1 81 ? -3.979 -13.891 2.018 1.00 89.31 81 ARG A C 1
ATOM 656 O O . ARG A 1 81 ? -4.392 -13.919 3.174 1.00 89.31 81 ARG A O 1
ATOM 663 N N . VAL A 1 82 ? -4.402 -14.735 1.082 1.00 89.69 82 VAL A N 1
ATOM 664 C CA . VAL A 1 82 ? -5.381 -15.815 1.289 1.00 89.69 82 VAL A CA 1
ATOM 665 C C . VAL A 1 82 ? -4.860 -17.144 0.746 1.00 89.69 82 VAL A C 1
ATOM 667 O O . VAL A 1 82 ? -3.928 -17.170 -0.062 1.00 89.69 82 VAL A O 1
ATOM 670 N N . TYR A 1 83 ? -5.475 -18.254 1.148 1.00 88.50 83 TYR A N 1
ATOM 671 C CA . TYR A 1 83 ? -5.122 -19.585 0.654 1.00 88.50 83 TYR A CA 1
ATOM 672 C C . TYR A 1 83 ? -6.301 -20.261 -0.046 1.00 88.50 83 TYR A C 1
ATOM 674 O O . TYR A 1 83 ? -7.384 -20.415 0.510 1.00 88.50 83 TYR A O 1
ATOM 682 N N . GLU A 1 84 ? -6.070 -20.731 -1.272 1.00 85.44 84 GLU A N 1
ATOM 683 C CA . GLU A 1 84 ? -7.001 -21.599 -1.993 1.00 85.44 84 GLU A CA 1
ATOM 684 C C . GLU A 1 84 ? -6.389 -22.998 -2.116 1.00 85.44 84 GLU A C 1
ATOM 686 O O . GLU A 1 84 ? -5.515 -23.279 -2.947 1.00 85.44 84 GLU A O 1
ATOM 691 N N . GLY A 1 85 ? -6.805 -23.885 -1.210 1.00 84.19 85 GLY A N 1
ATOM 692 C CA . GLY A 1 85 ? -6.169 -25.185 -1.029 1.00 84.19 85 GLY A CA 1
ATOM 693 C C . GLY A 1 85 ? -4.725 -25.023 -0.550 1.00 84.19 85 GLY A C 1
ATOM 694 O O . GLY A 1 85 ? -4.480 -24.557 0.557 1.00 84.19 85 GLY A O 1
ATOM 695 N N . LYS A 1 86 ? -3.756 -25.426 -1.381 1.00 82.62 86 LYS A N 1
ATOM 696 C CA . LYS A 1 86 ? -2.317 -25.294 -1.080 1.00 82.62 86 LYS A CA 1
ATOM 697 C C . LYS A 1 86 ? -1.669 -24.052 -1.699 1.00 82.62 86 LYS A C 1
ATOM 699 O O . LYS A 1 86 ? -0.490 -23.812 -1.446 1.00 82.62 86 LYS A O 1
ATOM 704 N N . HIS A 1 87 ? -2.409 -23.295 -2.506 1.00 83.19 87 HIS A N 1
ATOM 705 C CA . HIS A 1 87 ? -1.872 -22.160 -3.246 1.00 83.19 87 HIS A CA 1
ATOM 706 C C . HIS A 1 87 ? -2.165 -20.859 -2.508 1.00 83.19 87 HIS A C 1
ATOM 708 O O . HIS A 1 87 ? -3.300 -20.601 -2.108 1.00 83.19 87 HIS A O 1
ATOM 714 N N . GLU A 1 88 ? -1.128 -20.050 -2.334 1.00 85.19 88 GLU A N 1
ATOM 715 C CA . GLU A 1 88 ? -1.249 -18.683 -1.842 1.00 85.19 88 GLU A CA 1
ATOM 716 C C . GLU A 1 88 ? -1.781 -17.775 -2.954 1.00 85.19 88 GLU A C 1
ATOM 718 O O . GLU A 1 88 ? -1.403 -17.921 -4.119 1.00 85.19 88 GLU A O 1
ATOM 723 N N . LYS A 1 89 ? -2.673 -16.852 -2.598 1.00 85.94 89 LYS A N 1
ATOM 724 C CA . LYS A 1 89 ? -3.190 -15.816 -3.489 1.00 85.94 89 LYS A CA 1
ATOM 725 C C . LYS A 1 89 ? -3.211 -14.476 -2.769 1.00 85.94 89 LYS A C 1
ATOM 727 O O . LYS A 1 89 ? -3.445 -14.416 -1.565 1.00 85.94 89 LYS A O 1
ATOM 732 N N . LEU A 1 90 ? -3.030 -13.407 -3.533 1.00 86.25 90 LEU A N 1
ATOM 733 C CA . LEU A 1 90 ? -3.184 -12.037 -3.060 1.00 86.25 90 LEU A CA 1
ATOM 734 C C . LEU A 1 90 ? -4.506 -11.469 -3.583 1.00 86.25 90 LEU A C 1
ATOM 736 O O . LEU A 1 90 ? -4.863 -11.640 -4.753 1.00 86.25 90 LEU A O 1
ATOM 740 N N . ILE A 1 91 ? -5.261 -10.822 -2.701 1.00 87.81 91 ILE A N 1
ATOM 741 C CA . ILE A 1 91 ? -6.512 -10.132 -3.022 1.00 87.81 91 ILE A CA 1
ATOM 742 C C . ILE A 1 91 ? -6.391 -8.699 -2.526 1.00 87.81 91 ILE A C 1
ATOM 744 O O . ILE A 1 91 ? -5.950 -8.472 -1.409 1.00 87.81 91 ILE A O 1
ATOM 748 N N . VAL A 1 92 ? -6.806 -7.733 -3.340 1.00 89.38 92 VAL A N 1
ATOM 749 C CA . VAL A 1 92 ? -6.883 -6.329 -2.927 1.00 89.38 92 VAL A CA 1
ATOM 750 C C . VAL A 1 92 ? -8.320 -6.006 -2.541 1.00 89.38 92 VAL A C 1
ATOM 752 O O . VAL A 1 92 ? -9.241 -6.281 -3.313 1.00 89.38 92 VAL A O 1
ATOM 755 N N . HIS A 1 93 ? -8.497 -5.421 -1.361 1.00 91.12 93 HIS A N 1
ATOM 756 C CA . HIS A 1 93 ? -9.770 -4.910 -0.862 1.00 91.12 93 HIS A CA 1
ATOM 757 C C . HIS A 1 93 ? -9.775 -3.395 -0.894 1.00 91.12 93 HIS A C 1
ATOM 759 O O . HIS A 1 93 ? -8.798 -2.768 -0.498 1.00 91.12 93 HIS A O 1
ATOM 765 N N . GLU A 1 94 ? -10.897 -2.828 -1.312 1.00 92.50 94 GLU A N 1
ATOM 766 C CA . GLU A 1 94 ? -11.223 -1.424 -1.096 1.00 92.50 94 GLU A CA 1
ATOM 767 C C . GLU A 1 94 ? -11.930 -1.296 0.260 1.00 92.50 94 GLU A C 1
ATOM 769 O O . GLU A 1 94 ? -12.913 -1.990 0.530 1.00 92.50 94 GLU A O 1
ATOM 774 N N . LEU A 1 95 ? -11.402 -0.446 1.135 1.00 90.62 95 LEU A N 1
ATOM 775 C CA . LEU A 1 95 ? -11.922 -0.197 2.473 1.00 90.62 95 LEU A CA 1
ATOM 776 C C . LEU A 1 95 ? -12.811 1.045 2.442 1.00 90.62 95 LEU A C 1
ATOM 778 O O . LEU A 1 95 ? -12.321 2.162 2.284 1.00 90.62 95 LEU A O 1
ATOM 782 N N . GLY A 1 96 ? -14.116 0.840 2.615 1.00 88.12 96 GLY A N 1
ATOM 783 C CA . GLY A 1 96 ? -15.084 1.924 2.757 1.00 88.12 96 GLY A CA 1
ATOM 784 C C . GLY A 1 96 ? -15.217 2.368 4.213 1.00 88.12 96 GLY A C 1
ATOM 785 O O . GLY A 1 96 ? -15.508 1.550 5.086 1.00 88.12 96 GLY A O 1
ATOM 786 N N . PHE A 1 97 ? -15.048 3.665 4.476 1.00 85.62 97 PHE A N 1
ATOM 787 C CA . PHE A 1 97 ? -15.186 4.246 5.821 1.00 85.62 97 PHE A CA 1
ATOM 788 C C . PHE A 1 97 ? -16.603 4.757 6.112 1.00 85.62 97 PHE A C 1
ATOM 790 O O . PHE A 1 97 ? -16.943 4.992 7.272 1.00 85.62 97 PHE A O 1
ATOM 797 N N . GLY A 1 98 ? -17.439 4.909 5.076 1.00 83.19 98 GLY A N 1
ATOM 798 C CA . GLY A 1 98 ? -18.811 5.408 5.207 1.00 83.19 98 GLY A CA 1
ATOM 799 C C . GLY A 1 98 ? -18.885 6.885 5.606 1.00 83.19 98 GLY A C 1
ATOM 800 O O . GLY A 1 98 ? -19.886 7.318 6.177 1.00 83.19 98 GLY A O 1
ATOM 801 N N . GLY A 1 99 ? -17.815 7.642 5.354 1.00 85.75 99 GLY A N 1
ATOM 802 C CA . GLY A 1 99 ? -17.667 9.040 5.732 1.00 85.75 99 GLY A CA 1
ATOM 803 C C . GLY A 1 99 ? -16.211 9.415 6.003 1.00 85.75 99 GLY A C 1
ATOM 804 O O . GLY A 1 99 ? -15.278 8.685 5.669 1.00 85.75 99 GLY A O 1
ATOM 805 N N . ARG A 1 100 ? -16.021 10.564 6.655 1.00 87.31 100 ARG A N 1
ATOM 806 C CA . ARG A 1 100 ? -14.695 11.083 7.001 1.00 87.31 100 ARG A CA 1
ATOM 807 C C . ARG A 1 100 ? -13.954 10.149 7.967 1.00 87.31 100 ARG A C 1
ATOM 809 O O . ARG A 1 100 ? -14.527 9.675 8.952 1.00 87.31 100 ARG A O 1
ATOM 816 N N . ILE A 1 101 ? -12.656 9.965 7.729 1.00 87.94 101 ILE A N 1
ATOM 817 C CA . ILE A 1 101 ? -11.758 9.268 8.656 1.00 87.94 101 ILE A CA 1
ATOM 818 C C . ILE A 1 101 ? -11.589 10.068 9.956 1.00 87.94 101 ILE A C 1
ATOM 820 O O . ILE A 1 101 ? -11.533 11.292 9.979 1.00 87.94 101 ILE A O 1
ATOM 824 N N . GLN A 1 102 ? -11.460 9.345 11.061 1.00 89.94 102 GLN A N 1
ATOM 825 C CA . GLN A 1 102 ? -11.064 9.856 12.362 1.00 89.94 102 GLN A CA 1
ATOM 826 C C . GLN A 1 102 ? -9.643 9.362 12.633 1.00 89.94 102 GLN A C 1
ATOM 828 O O . GLN A 1 102 ? -9.414 8.166 12.823 1.00 89.94 102 GLN A O 1
ATOM 833 N N . VAL A 1 103 ? -8.691 10.292 12.616 1.00 91.19 103 VAL A N 1
ATOM 834 C CA . VAL A 1 103 ? -7.278 10.010 12.893 1.00 91.19 103 VAL A CA 1
ATOM 835 C C . VAL A 1 103 ? -7.119 9.501 14.328 1.00 91.19 103 VAL A C 1
ATOM 837 O O . VAL A 1 103 ? -7.910 9.833 15.212 1.00 91.19 103 VAL A O 1
ATOM 840 N N . ASP A 1 104 ? -6.123 8.643 14.544 1.00 88.38 104 ASP A N 1
ATOM 841 C CA . ASP A 1 104 ? -5.793 7.996 15.818 1.00 88.38 104 ASP A CA 1
ATOM 842 C C . ASP A 1 104 ? -6.869 7.063 16.387 1.00 88.38 104 ASP A C 1
ATOM 844 O O . ASP A 1 104 ? -6.724 6.549 17.499 1.00 88.38 104 ASP A O 1
ATOM 848 N N . LYS A 1 105 ? -7.914 6.763 15.608 1.00 90.25 105 LYS A N 1
ATOM 849 C CA . LYS A 1 105 ? -8.866 5.696 15.919 1.00 90.25 105 LYS A CA 1
ATOM 850 C C . LYS A 1 105 ? -8.507 4.393 15.221 1.00 90.25 105 LYS A C 1
ATOM 852 O O . LYS A 1 105 ? -7.898 4.376 14.151 1.00 90.25 105 LYS A O 1
ATOM 857 N N . GLU A 1 106 ? -8.915 3.297 15.854 1.00 91.88 106 GLU A N 1
ATOM 858 C CA . GLU A 1 106 ? -8.829 1.961 15.280 1.00 91.88 106 GLU A CA 1
ATOM 859 C C . GLU A 1 106 ? -10.142 1.587 14.589 1.00 91.88 106 GLU A C 1
ATOM 861 O O . GLU A 1 106 ? -11.232 1.731 15.147 1.00 91.88 106 GLU A O 1
ATOM 866 N N . TYR A 1 107 ? -10.012 1.058 13.380 1.00 92.81 107 TYR A N 1
ATOM 867 C CA . TYR A 1 107 ? -11.079 0.508 12.561 1.00 92.81 107 TYR A CA 1
ATOM 868 C C . TYR A 1 107 ? -10.907 -1.002 12.464 1.00 92.81 107 TYR A C 1
ATOM 870 O O . TYR A 1 107 ? -9.783 -1.495 12.371 1.00 92.81 107 TYR A O 1
ATOM 878 N N . VAL A 1 108 ? -12.014 -1.743 12.460 1.00 94.06 108 VAL A N 1
ATOM 879 C CA . VAL A 1 108 ? -11.994 -3.197 12.276 1.00 94.06 108 VAL A CA 1
ATOM 880 C C . VAL A 1 108 ? -12.757 -3.552 11.010 1.00 94.06 108 VAL A C 1
ATOM 882 O O . VAL A 1 108 ? -13.963 -3.333 10.930 1.00 94.06 108 VAL A O 1
ATOM 885 N N . PHE A 1 109 ? -12.049 -4.134 10.045 1.00 93.88 109 PHE A N 1
ATOM 886 C CA . PHE A 1 109 ? -12.621 -4.653 8.809 1.00 93.88 109 PHE A CA 1
ATOM 887 C C . PHE A 1 109 ? -12.631 -6.177 8.861 1.00 93.88 109 PHE A C 1
ATOM 889 O O . PHE A 1 109 ? -11.580 -6.826 8.913 1.00 93.88 109 PHE A O 1
ATOM 896 N N . ALA A 1 110 ? -13.833 -6.746 8.886 1.00 92.94 110 ALA A N 1
ATOM 897 C CA . ALA A 1 110 ? -14.019 -8.181 9.028 1.00 92.94 110 ALA A CA 1
ATOM 898 C C . ALA A 1 110 ? -13.440 -8.940 7.827 1.00 92.94 110 ALA A C 1
ATOM 900 O O . ALA A 1 110 ? -13.689 -8.572 6.681 1.00 92.94 110 ALA A O 1
ATOM 901 N N . ALA A 1 111 ? -12.695 -10.014 8.093 1.00 91.00 111 ALA A N 1
ATOM 902 C CA . ALA A 1 111 ? -12.103 -10.891 7.078 1.00 91.00 111 ALA A CA 1
ATOM 903 C C . ALA A 1 111 ? -11.188 -10.206 6.031 1.00 91.00 111 ALA A C 1
ATOM 905 O O . ALA A 1 111 ? -10.928 -10.800 4.982 1.00 91.00 111 ALA A O 1
ATOM 906 N N . CYS A 1 112 ? -10.681 -8.999 6.312 1.00 92.75 112 CYS A N 1
ATOM 907 C CA . CYS A 1 112 ? -9.737 -8.264 5.455 1.00 92.75 112 CYS A CA 1
ATOM 908 C C . CYS A 1 112 ? -8.267 -8.399 5.894 1.00 92.75 112 CYS A C 1
ATOM 910 O O . CYS A 1 112 ? -7.390 -7.820 5.260 1.00 92.75 112 CYS A O 1
ATOM 912 N N . GLY A 1 113 ? -7.983 -9.117 6.985 1.00 91.25 113 GLY A N 1
ATOM 913 C CA . GLY A 1 113 ? -6.622 -9.395 7.450 1.00 91.25 113 GLY A CA 1
ATOM 914 C C . GLY A 1 113 ? -6.039 -10.646 6.794 1.00 91.25 113 GLY A C 1
ATOM 915 O O . GLY A 1 113 ? -6.779 -11.514 6.329 1.00 91.25 113 GLY A O 1
ATOM 916 N N . ASP A 1 114 ? -4.713 -10.761 6.773 1.00 89.25 114 ASP A N 1
ATOM 917 C CA . ASP A 1 114 ? -4.007 -11.914 6.207 1.00 89.25 114 ASP A CA 1
ATOM 918 C C . ASP A 1 114 ? -4.510 -13.231 6.801 1.00 89.25 114 ASP A C 1
ATOM 920 O O . ASP A 1 114 ? -4.491 -13.422 8.021 1.00 89.25 114 ASP A O 1
ATOM 924 N N . GLU A 1 115 ? -4.876 -14.167 5.934 1.00 89.50 115 GLU A N 1
ATOM 925 C CA . GLU A 1 115 ? -5.259 -15.515 6.320 1.00 89.50 115 GLU A CA 1
ATOM 926 C C . GLU A 1 115 ? -4.067 -16.262 6.928 1.00 89.50 115 GLU A C 1
ATOM 928 O O . GLU A 1 115 ? -2.933 -16.205 6.439 1.00 89.50 115 GLU A O 1
ATOM 933 N N . ASP A 1 116 ? -4.334 -16.978 8.015 1.00 86.25 116 ASP A N 1
ATOM 934 C CA . ASP A 1 116 ? -3.412 -17.939 8.599 1.00 86.25 116 ASP A CA 1
ATOM 935 C C . ASP A 1 116 ? -3.827 -19.352 8.171 1.00 86.25 116 ASP A C 1
ATOM 937 O O . ASP A 1 116 ? -5.006 -19.699 8.195 1.00 86.25 116 ASP A O 1
ATOM 941 N N . ARG A 1 117 ? -2.862 -20.197 7.788 1.00 82.88 117 ARG A N 1
ATOM 942 C CA . ARG A 1 117 ? -3.158 -21.550 7.278 1.00 82.88 117 ARG A CA 1
ATOM 943 C C . ARG A 1 117 ? -3.852 -22.455 8.296 1.00 82.88 117 ARG A C 1
ATOM 945 O O . ARG A 1 117 ? -4.475 -23.433 7.898 1.00 82.88 117 ARG A O 1
ATOM 952 N N . VAL A 1 118 ? -3.684 -22.180 9.586 1.00 83.81 118 VAL A N 1
ATOM 953 C CA . VAL A 1 118 ? -4.228 -22.985 10.682 1.00 83.81 118 VAL A CA 1
ATOM 954 C C . VAL A 1 118 ? -5.469 -22.321 11.268 1.00 83.81 118 VAL A C 1
ATOM 956 O O . VAL A 1 118 ? -6.454 -22.999 11.543 1.00 83.81 118 VAL A O 1
ATOM 959 N N . LEU A 1 119 ? -5.423 -21.004 11.468 1.00 83.00 119 LEU A N 1
ATOM 960 C CA . LEU A 1 119 ? -6.476 -20.251 12.158 1.00 83.00 119 LEU A CA 1
ATOM 961 C C . LEU A 1 119 ? -7.556 -19.719 11.207 1.00 83.00 119 LEU A C 1
ATOM 963 O O . LEU A 1 119 ? -8.622 -19.312 11.665 1.00 83.00 119 LEU A O 1
ATOM 967 N N . GLY A 1 120 ? -7.301 -19.747 9.899 1.00 86.44 120 GLY A N 1
ATOM 968 C CA . GLY A 1 120 ? -8.200 -19.234 8.875 1.00 86.44 120 GLY A CA 1
ATOM 969 C C . GLY A 1 120 ? -8.132 -17.715 8.733 1.00 86.44 120 GLY A C 1
ATOM 970 O O . GLY A 1 120 ? -7.116 -17.073 9.020 1.00 86.44 120 GLY A O 1
ATOM 971 N N . LYS A 1 121 ? -9.220 -17.133 8.219 1.00 88.31 121 LYS A N 1
ATOM 972 C CA . LYS A 1 121 ? -9.299 -15.700 7.907 1.00 88.31 121 LYS A CA 1
ATOM 973 C C . LYS A 1 121 ? -9.258 -14.851 9.173 1.00 88.31 121 LYS A C 1
ATOM 975 O O . LYS A 1 121 ? -9.977 -15.126 10.132 1.00 88.31 121 LYS A O 1
ATOM 980 N N . ARG A 1 122 ? -8.460 -13.784 9.132 1.00 91.06 122 ARG A N 1
ATOM 981 C CA . ARG A 1 122 ? -8.329 -12.803 10.213 1.00 91.06 122 ARG A CA 1
ATOM 982 C C . ARG A 1 122 ? -8.999 -11.487 9.840 1.00 91.06 122 ARG A C 1
ATOM 984 O O . ARG A 1 122 ? -9.173 -11.166 8.664 1.00 91.06 122 ARG A O 1
ATOM 991 N N . ASP A 1 123 ? -9.365 -10.723 10.857 1.00 93.31 123 ASP A N 1
ATOM 992 C CA . ASP A 1 123 ? -9.871 -9.365 10.685 1.00 93.31 123 ASP A CA 1
ATOM 993 C C . ASP A 1 123 ? -8.689 -8.396 10.518 1.00 93.31 123 ASP A C 1
ATOM 995 O O . ASP A 1 123 ? -7.594 -8.632 11.033 1.00 93.31 123 ASP A O 1
ATOM 999 N N . LEU A 1 124 ? -8.892 -7.286 9.814 1.00 93.44 124 LEU A N 1
ATOM 1000 C CA . LEU A 1 124 ? -7.911 -6.206 9.747 1.00 93.44 124 LEU A CA 1
ATOM 1001 C C . LEU A 1 124 ? -8.238 -5.176 10.823 1.00 93.44 124 LEU A C 1
ATOM 1003 O O . LEU A 1 124 ? -9.333 -4.615 10.824 1.00 93.44 124 LEU A O 1
ATOM 1007 N N . ARG A 1 125 ? -7.281 -4.896 11.708 1.00 93.88 125 ARG A N 1
ATOM 1008 C CA . ARG A 1 125 ? -7.330 -3.748 12.613 1.00 93.88 125 ARG A CA 1
ATOM 1009 C C . ARG A 1 125 ? -6.441 -2.642 12.053 1.00 93.88 125 ARG A C 1
ATOM 1011 O O . ARG A 1 125 ? -5.221 -2.784 12.014 1.00 93.88 125 ARG A O 1
ATOM 1018 N N . LEU A 1 126 ? -7.071 -1.563 11.610 1.00 93.00 126 LEU A N 1
ATOM 1019 C CA . LEU A 1 126 ? -6.436 -0.434 10.945 1.00 93.00 126 LEU A CA 1
ATOM 1020 C C . LEU A 1 126 ? -6.399 0.775 11.879 1.00 93.00 126 LEU A C 1
ATOM 1022 O O . LEU A 1 126 ? -7.449 1.247 12.306 1.00 93.00 126 LEU A O 1
ATOM 1026 N N . ARG A 1 127 ? -5.211 1.316 12.142 1.00 93.31 127 ARG A N 1
ATOM 1027 C CA . ARG A 1 127 ? -5.032 2.642 12.741 1.00 93.31 127 ARG A CA 1
ATOM 1028 C C . ARG A 1 127 ? -4.592 3.622 11.663 1.00 93.31 127 ARG A C 1
ATOM 1030 O O . ARG A 1 127 ? -3.713 3.299 10.870 1.00 93.31 127 ARG A O 1
ATOM 1037 N N . ILE A 1 128 ? -5.172 4.818 11.655 1.00 92.38 128 ILE A N 1
ATOM 1038 C CA . ILE A 1 128 ? -4.808 5.865 10.694 1.00 92.38 128 ILE A CA 1
ATOM 1039 C C . ILE A 1 128 ? -4.122 7.008 11.424 1.00 92.38 128 ILE A C 1
ATOM 1041 O O . ILE A 1 128 ? -4.650 7.519 12.409 1.00 92.38 128 ILE A O 1
ATOM 1045 N N . VAL A 1 129 ? -2.947 7.398 10.939 1.00 93.44 129 VAL A N 1
ATOM 1046 C CA . VAL A 1 129 ? -2.138 8.483 11.496 1.00 93.44 129 VAL A CA 1
ATOM 1047 C C . VAL A 1 129 ? -1.872 9.511 10.406 1.00 93.44 129 VAL A C 1
ATOM 1049 O O . VAL A 1 129 ? -1.472 9.182 9.292 1.00 93.44 129 VAL A O 1
ATOM 1052 N N . SER A 1 130 ? -2.084 10.778 10.725 1.00 93.19 130 SER A N 1
ATOM 1053 C CA . SER A 1 130 ? -1.774 11.884 9.828 1.00 93.19 130 SER A CA 1
ATOM 1054 C C . SER A 1 130 ? -0.322 12.326 9.971 1.00 93.19 130 SER A C 1
ATOM 1056 O O . SER A 1 130 ? 0.149 12.523 11.093 1.00 93.19 130 SER A O 1
ATOM 1058 N N . LEU A 1 131 ? 0.347 12.581 8.854 1.00 93.25 131 LEU A N 1
ATOM 1059 C CA . LEU A 1 131 ? 1.676 13.175 8.801 1.00 93.25 131 LEU A CA 1
ATOM 1060 C C . LEU A 1 131 ? 1.643 14.506 8.045 1.00 93.25 131 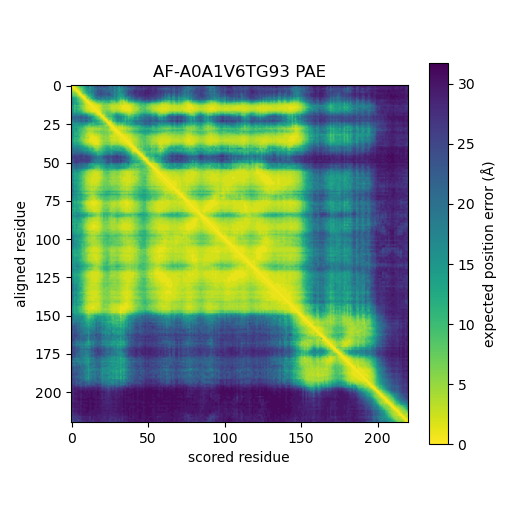LEU A C 1
ATOM 1062 O O . LEU A 1 131 ? 0.845 14.704 7.123 1.00 93.25 131 LEU A O 1
ATOM 1066 N N . GLU A 1 132 ? 2.556 15.405 8.408 1.00 94.62 132 GLU A N 1
ATOM 1067 C CA . GLU A 1 132 ? 2.880 16.560 7.570 1.00 94.62 132 GLU A CA 1
ATOM 1068 C C . GLU A 1 132 ? 3.414 16.094 6.209 1.00 94.62 132 GLU A C 1
ATOM 1070 O O . GLU A 1 132 ? 4.018 15.022 6.098 1.00 94.62 132 GLU A O 1
ATOM 1075 N N . GLN A 1 133 ? 3.206 16.902 5.165 1.00 90.94 133 GLN A N 1
ATOM 1076 C CA . GLN A 1 133 ? 3.502 16.509 3.781 1.00 90.94 133 GLN A CA 1
ATOM 1077 C C . GLN A 1 133 ? 4.953 16.042 3.590 1.00 90.94 133 GLN A C 1
ATOM 1079 O O . GLN A 1 133 ? 5.197 15.067 2.882 1.00 90.94 133 GLN A O 1
ATOM 1084 N N . GLU A 1 134 ? 5.911 16.718 4.222 1.00 92.44 134 GLU A N 1
ATOM 1085 C CA . GLU A 1 134 ? 7.332 16.377 4.126 1.00 92.44 134 GLU A CA 1
ATOM 1086 C C . GLU A 1 134 ? 7.636 15.023 4.781 1.00 92.44 134 GLU A C 1
ATOM 1088 O O . GLU A 1 134 ? 8.253 14.162 4.160 1.00 92.44 134 GLU A O 1
ATOM 1093 N N . SER A 1 135 ? 7.114 14.776 5.987 1.00 93.19 135 SER A N 1
ATOM 1094 C CA . SER A 1 135 ? 7.266 13.490 6.677 1.00 93.19 135 SER A CA 1
ATOM 1095 C C . SER A 1 135 ? 6.587 12.347 5.925 1.00 93.19 135 SER A C 1
ATOM 1097 O O . SER A 1 135 ? 7.129 11.246 5.858 1.00 93.19 135 SER A O 1
ATOM 1099 N N . PHE A 1 136 ? 5.420 12.605 5.330 1.00 90.88 136 PHE A N 1
ATOM 1100 C CA . PHE A 1 136 ? 4.735 11.629 4.491 1.00 90.88 136 PHE A CA 1
ATOM 1101 C C . PHE A 1 136 ? 5.546 11.286 3.237 1.00 90.88 136 PHE A C 1
ATOM 1103 O O . PHE A 1 136 ? 5.656 10.115 2.880 1.00 90.88 136 PHE A O 1
ATOM 1110 N N . ASN A 1 137 ? 6.158 12.281 2.590 1.00 88.56 137 ASN A N 1
ATOM 1111 C CA . ASN A 1 137 ? 7.015 12.051 1.428 1.00 88.56 137 ASN A CA 1
ATOM 1112 C C . ASN A 1 137 ? 8.232 11.189 1.788 1.00 88.56 137 ASN A C 1
ATOM 1114 O O . ASN A 1 137 ? 8.519 10.231 1.071 1.00 88.56 137 ASN A O 1
ATOM 1118 N N . SER A 1 138 ? 8.895 11.479 2.912 1.00 89.19 138 SER A N 1
ATOM 1119 C CA . SER A 1 138 ? 10.010 10.662 3.409 1.00 89.19 138 SER A CA 1
ATOM 1120 C C . SER A 1 138 ? 9.567 9.231 3.716 1.00 89.19 138 SER A C 1
ATOM 1122 O O . SER A 1 138 ? 10.206 8.277 3.283 1.00 89.19 138 SER A O 1
ATOM 1124 N N . TYR A 1 139 ? 8.418 9.060 4.380 1.00 89.00 139 TYR A N 1
ATOM 1125 C CA . TYR A 1 139 ? 7.841 7.738 4.629 1.00 89.00 139 TYR A CA 1
ATOM 1126 C C . TYR A 1 139 ? 7.617 6.955 3.327 1.00 89.00 139 TYR A C 1
ATOM 1128 O O . TYR A 1 139 ? 8.013 5.791 3.226 1.00 89.00 139 TYR A O 1
ATOM 1136 N N . LEU A 1 140 ? 7.020 7.595 2.317 1.00 89.12 140 LEU A N 1
ATOM 1137 C CA . LEU A 1 140 ? 6.781 6.964 1.024 1.00 89.12 140 LEU A CA 1
ATOM 1138 C C . LEU A 1 140 ? 8.080 6.532 0.347 1.00 89.12 140 LEU A C 1
ATOM 1140 O O . LEU A 1 140 ? 8.115 5.438 -0.213 1.00 89.12 140 LEU A O 1
ATOM 1144 N N . GLN A 1 141 ? 9.121 7.362 0.392 1.00 86.38 141 GLN A N 1
ATOM 1145 C CA . GLN A 1 141 ? 10.402 7.071 -0.248 1.00 86.38 141 GLN A CA 1
ATOM 1146 C C . GLN A 1 141 ? 11.008 5.749 0.245 1.00 86.38 141 GLN A C 1
ATOM 1148 O O . GLN A 1 141 ? 11.508 4.972 -0.565 1.00 86.38 141 GLN A O 1
ATOM 1153 N N . ASP A 1 142 ? 10.888 5.463 1.540 1.00 85.56 142 ASP A N 1
ATOM 1154 C CA . ASP A 1 142 ? 11.507 4.284 2.153 1.00 85.56 142 ASP A CA 1
ATOM 1155 C C . ASP A 1 142 ? 10.642 3.011 2.067 1.00 85.56 142 ASP A C 1
ATOM 1157 O O . ASP A 1 142 ? 11.159 1.897 2.175 1.00 85.56 142 ASP A O 1
ATOM 1161 N N . HIS A 1 143 ? 9.327 3.152 1.862 1.00 87.38 143 HIS A N 1
ATOM 1162 C CA . HIS A 1 143 ? 8.366 2.045 2.010 1.00 87.38 143 HIS A CA 1
ATOM 1163 C C . HIS A 1 143 ? 7.583 1.706 0.736 1.00 87.38 143 HIS A C 1
ATOM 1165 O O . HIS A 1 143 ? 6.808 0.746 0.734 1.00 87.38 143 HIS A O 1
ATOM 1171 N N . THR A 1 144 ? 7.754 2.469 -0.345 1.00 88.06 144 THR A N 1
ATOM 1172 C CA . THR A 1 144 ? 6.902 2.357 -1.537 1.00 88.06 144 THR A CA 1
ATOM 1173 C C . THR A 1 144 ? 7.603 1.682 -2.708 1.00 88.06 144 THR A C 1
ATOM 1175 O O . THR A 1 144 ? 8.751 1.971 -3.023 1.00 88.06 144 THR A O 1
ATOM 1178 N N . THR A 1 145 ? 6.873 0.826 -3.421 1.00 87.75 145 THR A N 1
ATOM 1179 C CA . THR A 1 145 ? 7.230 0.349 -4.766 1.00 87.75 145 THR A CA 1
ATOM 1180 C C . THR A 1 145 ? 6.168 0.807 -5.763 1.00 87.75 145 THR A C 1
ATOM 1182 O O . THR A 1 145 ? 4.972 0.736 -5.473 1.00 87.75 145 THR A O 1
ATOM 1185 N N . TYR A 1 146 ? 6.597 1.309 -6.919 1.00 84.69 146 TYR A N 1
ATOM 1186 C CA . TYR A 1 146 ? 5.727 1.836 -7.971 1.00 84.69 146 TYR A CA 1
ATOM 1187 C C . TYR A 1 146 ? 5.629 0.832 -9.123 1.00 84.69 146 TYR A C 1
ATOM 1189 O O . TYR A 1 146 ? 6.642 0.278 -9.532 1.00 84.69 146 TYR A O 1
ATOM 1197 N N . TYR A 1 147 ? 4.420 0.623 -9.644 1.00 84.50 147 TYR A N 1
ATOM 1198 C CA . TYR A 1 147 ? 4.116 -0.338 -10.708 1.00 84.50 147 TYR A CA 1
ATOM 1199 C C . TYR A 1 147 ? 3.396 0.346 -11.876 1.00 84.50 147 TYR A C 1
ATOM 1201 O O . TYR A 1 147 ? 2.583 1.252 -11.660 1.00 84.50 147 TYR A O 1
ATOM 1209 N N . GLY A 1 148 ? 3.703 -0.072 -13.110 1.00 77.88 148 GLY A N 1
ATOM 1210 C CA . GLY A 1 148 ? 3.153 0.512 -14.345 1.00 77.88 148 GLY A CA 1
ATOM 1211 C C . GLY A 1 148 ? 3.675 1.919 -14.678 1.00 77.88 148 GLY A C 1
ATOM 1212 O O . GLY A 1 148 ? 3.110 2.623 -15.523 1.00 77.88 148 GLY A O 1
ATOM 1213 N N . TYR A 1 149 ? 4.723 2.350 -13.973 1.00 75.69 149 TYR A N 1
ATOM 1214 C CA . TYR A 1 149 ? 5.467 3.583 -14.243 1.00 75.69 149 TYR A CA 1
ATOM 1215 C C . TYR A 1 149 ? 6.650 3.358 -15.179 1.00 75.69 149 TYR A C 1
ATOM 1217 O O . TYR A 1 149 ? 7.131 4.322 -15.778 1.00 75.69 149 TYR A O 1
ATOM 1225 N N . ASP A 1 150 ? 7.084 2.106 -15.318 1.00 70.50 150 ASP A N 1
ATOM 1226 C CA . ASP A 1 150 ? 8.090 1.725 -16.293 1.00 70.50 150 ASP A CA 1
ATOM 1227 C C . ASP A 1 150 ? 7.558 1.958 -17.702 1.00 70.50 150 ASP A C 1
ATOM 1229 O O . ASP A 1 150 ? 6.368 1.798 -17.994 1.00 70.50 150 ASP A O 1
ATOM 1233 N N . ILE A 1 151 ? 8.461 2.374 -18.582 1.00 64.88 151 ILE A N 1
ATOM 1234 C CA . ILE A 1 151 ? 8.133 2.607 -19.978 1.00 64.88 151 ILE A CA 1
ATOM 1235 C C . ILE A 1 151 ? 8.793 1.513 -20.793 1.00 64.88 151 ILE A C 1
ATOM 1237 O O . ILE A 1 151 ? 10.018 1.410 -20.840 1.00 64.88 151 ILE A O 1
ATOM 1241 N N . ILE A 1 152 ? 7.957 0.693 -21.422 1.00 66.12 152 ILE A N 1
ATOM 1242 C CA . ILE A 1 152 ? 8.391 -0.372 -22.314 1.00 66.12 152 ILE A CA 1
ATOM 1243 C C . ILE A 1 152 ? 8.252 0.152 -23.736 1.00 66.12 152 ILE A C 1
ATOM 1245 O O . ILE A 1 152 ? 7.144 0.291 -24.252 1.00 66.12 152 ILE A O 1
ATOM 1249 N N . ASP A 1 153 ? 9.386 0.442 -24.360 1.00 67.88 153 ASP A N 1
ATOM 1250 C CA . ASP A 1 153 ? 9.452 0.844 -25.757 1.00 67.88 153 ASP A CA 1
ATOM 1251 C C . ASP A 1 153 ? 10.110 -0.261 -26.589 1.00 67.88 153 ASP A C 1
ATOM 1253 O O . ASP A 1 153 ? 11.119 -0.846 -26.194 1.00 67.88 153 ASP A O 1
ATOM 1257 N N . ASN A 1 154 ? 9.540 -0.535 -27.763 1.00 69.56 154 ASN A N 1
ATOM 1258 C CA . ASN A 1 154 ? 10.131 -1.454 -28.730 1.00 69.56 154 ASN A CA 1
ATOM 1259 C C . ASN A 1 154 ? 10.999 -0.661 -29.705 1.00 69.56 154 ASN A C 1
ATOM 1261 O O . ASN A 1 154 ? 10.532 0.298 -30.322 1.00 69.56 154 ASN A O 1
ATOM 1265 N N . VAL A 1 155 ? 12.248 -1.084 -29.872 1.00 71.56 155 VAL A N 1
ATOM 1266 C CA . VAL A 1 155 ? 13.184 -0.471 -30.816 1.00 71.56 155 VAL A CA 1
ATOM 1267 C C . VAL A 1 155 ? 13.549 -1.499 -31.872 1.00 71.56 155 VAL A C 1
ATOM 1269 O O . VAL A 1 155 ? 13.994 -2.598 -31.550 1.00 71.56 155 VAL A O 1
ATOM 1272 N N . PHE A 1 156 ? 13.351 -1.140 -33.137 1.00 73.06 156 PHE A N 1
ATOM 1273 C CA . PHE A 1 156 ? 13.813 -1.942 -34.262 1.00 73.06 156 PHE A CA 1
ATOM 1274 C C . PHE A 1 156 ? 15.263 -1.579 -34.563 1.00 73.06 156 PHE A C 1
ATOM 1276 O O . PHE A 1 156 ? 15.585 -0.406 -34.756 1.00 73.06 156 PHE A O 1
ATOM 1283 N N . LEU A 1 157 ? 16.122 -2.592 -34.582 1.00 73.75 157 LEU A N 1
ATOM 1284 C CA . LEU A 1 157 ? 17.548 -2.459 -34.841 1.00 73.75 157 LEU A CA 1
ATOM 1285 C C . LEU A 1 157 ? 17.882 -3.258 -36.100 1.00 73.75 157 LEU A C 1
ATOM 1287 O O . LEU A 1 157 ? 17.505 -4.425 -36.204 1.00 73.75 157 LEU A O 1
ATOM 1291 N N . ASP A 1 158 ? 18.575 -2.633 -37.047 1.00 76.00 158 ASP A N 1
ATOM 1292 C CA . ASP A 1 158 ? 19.150 -3.309 -38.214 1.00 76.00 158 ASP A CA 1
ATOM 1293 C C . ASP A 1 158 ? 20.653 -3.584 -38.006 1.00 76.00 158 ASP A C 1
ATOM 1295 O O . ASP A 1 158 ? 21.298 -2.969 -37.151 1.00 76.00 158 ASP A O 1
ATOM 1299 N N . GLU A 1 159 ? 21.224 -4.527 -38.762 1.00 75.81 159 GLU A N 1
ATOM 1300 C CA . GLU A 1 159 ? 22.639 -4.920 -38.617 1.00 75.81 159 GLU A CA 1
ATOM 1301 C C . GLU A 1 159 ? 23.601 -3.735 -38.803 1.00 75.81 159 GLU A C 1
ATOM 1303 O O . GLU A 1 159 ? 24.597 -3.608 -38.080 1.00 75.81 159 GLU A O 1
ATOM 1308 N N . ASP A 1 160 ? 23.269 -2.821 -39.717 1.00 76.56 160 ASP A N 1
ATOM 1309 C CA . ASP A 1 160 ? 24.060 -1.626 -39.994 1.00 76.56 160 ASP A CA 1
ATOM 1310 C C . ASP A 1 160 ? 24.110 -0.691 -38.780 1.00 76.56 160 ASP A C 1
ATOM 1312 O O . ASP A 1 160 ? 25.174 -0.167 -38.442 1.00 76.56 160 ASP A O 1
ATOM 1316 N N . SER A 1 161 ? 22.981 -0.497 -38.103 1.00 72.06 161 SER A N 1
ATOM 1317 C CA . SER A 1 161 ? 22.833 0.353 -36.923 1.00 72.06 161 SER A CA 1
ATOM 1318 C C . SER A 1 161 ? 23.594 -0.207 -35.721 1.00 72.06 161 SER A C 1
ATOM 1320 O O . SER A 1 161 ? 24.221 0.556 -34.987 1.00 72.06 161 SER A O 1
ATOM 1322 N N . ILE A 1 162 ? 23.631 -1.535 -35.587 1.00 75.62 162 ILE A N 1
ATOM 1323 C CA . ILE A 1 162 ? 24.351 -2.246 -34.524 1.00 75.62 162 ILE A CA 1
ATOM 1324 C C . ILE A 1 162 ? 25.866 -2.167 -34.739 1.00 75.62 162 ILE A C 1
ATOM 1326 O O . ILE A 1 162 ? 26.620 -1.959 -33.791 1.00 75.62 162 ILE A O 1
ATOM 1330 N N . SER A 1 163 ? 26.333 -2.294 -35.985 1.00 71.69 163 SER A N 1
ATOM 1331 C CA . SER A 1 163 ? 27.766 -2.226 -36.311 1.00 71.69 163 SER A CA 1
ATOM 1332 C C . SER A 1 163 ? 28.395 -0.843 -36.090 1.00 71.69 163 SER A C 1
ATOM 1334 O O . SER A 1 163 ? 29.605 -0.745 -35.886 1.00 71.69 163 SER A O 1
ATOM 1336 N N . LYS A 1 164 ? 27.583 0.221 -36.141 1.00 73.75 164 LYS A N 1
ATOM 1337 C CA . LYS A 1 164 ? 28.035 1.621 -36.101 1.00 73.75 164 LYS A CA 1
ATOM 1338 C C . LYS A 1 164 ? 27.918 2.261 -34.717 1.00 73.75 164 LYS A C 1
ATOM 1340 O O . LYS A 1 164 ? 28.308 3.417 -34.580 1.00 73.75 164 LYS A O 1
ATOM 1345 N N . ASP A 1 165 ? 27.397 1.529 -33.728 1.00 72.31 165 ASP A N 1
ATOM 1346 C CA . ASP A 1 165 ? 27.245 1.980 -32.335 1.00 72.31 165 ASP A CA 1
ATOM 1347 C C . ASP A 1 165 ? 26.536 3.349 -32.253 1.00 72.31 165 ASP A C 1
ATOM 1349 O O . ASP A 1 165 ? 26.944 4.270 -31.546 1.00 72.31 165 ASP A O 1
ATOM 1353 N N . LEU A 1 166 ? 25.509 3.533 -33.090 1.00 73.12 166 LEU A N 1
ATOM 1354 C CA . LEU A 1 166 ? 24.811 4.810 -33.215 1.00 73.12 166 LEU A CA 1
ATOM 1355 C C . LEU A 1 166 ? 23.714 4.929 -32.149 1.00 73.12 166 LEU A C 1
ATOM 1357 O O . LEU A 1 166 ? 23.004 3.962 -31.889 1.00 73.12 166 LEU A O 1
ATOM 1361 N N . PRO A 1 167 ? 23.489 6.124 -31.572 1.00 73.69 167 PRO A N 1
ATOM 1362 C CA . PRO A 1 167 ? 22.356 6.341 -30.684 1.00 73.69 167 PRO A CA 1
ATOM 1363 C C . PRO A 1 167 ? 21.034 6.153 -31.442 1.00 73.69 167 PRO A C 1
ATOM 1365 O O . PRO A 1 167 ? 20.810 6.761 -32.493 1.00 73.69 167 PRO A O 1
ATOM 1368 N N . HIS A 1 168 ? 20.142 5.344 -30.877 1.00 72.38 168 HIS A N 1
ATOM 1369 C CA . HIS A 1 168 ? 18.860 4.990 -31.471 1.00 72.38 168 HIS A CA 1
ATOM 1370 C C . HIS A 1 168 ? 17.766 5.935 -30.985 1.00 72.38 168 HIS A C 1
ATOM 1372 O O . HIS A 1 168 ? 17.614 6.179 -29.786 1.00 72.38 168 HIS A O 1
ATOM 1378 N N . THR A 1 169 ? 16.988 6.468 -31.923 1.00 74.62 169 THR A N 1
ATOM 1379 C CA . THR A 1 169 ? 15.837 7.315 -31.599 1.00 74.62 169 THR A CA 1
ATOM 1380 C C . THR A 1 169 ? 14.623 6.435 -31.340 1.00 74.62 169 THR A C 1
ATOM 1382 O O . THR A 1 169 ? 14.159 5.732 -32.237 1.00 74.62 169 THR A O 1
ATOM 1385 N N . VAL A 1 170 ? 14.091 6.512 -30.126 1.00 72.06 170 VAL A N 1
ATOM 1386 C CA . VAL A 1 170 ? 12.842 5.863 -29.741 1.00 72.06 170 VAL A CA 1
ATOM 1387 C C . VAL A 1 170 ? 11.695 6.822 -30.025 1.00 72.06 170 VAL A C 1
ATOM 1389 O O . VAL A 1 170 ? 11.659 7.945 -29.513 1.00 72.06 170 VAL A O 1
ATOM 1392 N N . TRP A 1 171 ? 10.763 6.380 -30.865 1.00 64.69 171 TRP A N 1
ATOM 1393 C CA . TRP A 1 171 ? 9.575 7.143 -31.226 1.00 64.69 171 TRP A CA 1
ATOM 1394 C C . TRP A 1 171 ? 8.388 6.663 -30.400 1.00 64.69 171 TRP A C 1
ATOM 1396 O O . TRP A 1 171 ? 7.982 5.509 -30.512 1.00 64.69 171 TRP A O 1
ATOM 1406 N N . ARG A 1 172 ? 7.808 7.561 -29.598 1.00 65.06 172 ARG A N 1
ATOM 1407 C CA . ARG A 1 172 ? 6.560 7.298 -28.878 1.00 65.06 172 ARG A CA 1
ATOM 1408 C C . ARG A 1 172 ? 5.385 7.966 -29.574 1.00 65.06 172 ARG A C 1
ATOM 1410 O O . ARG A 1 172 ? 5.458 9.129 -29.958 1.00 65.06 172 ARG A O 1
ATOM 1417 N N . ASN A 1 173 ? 4.258 7.260 -29.618 1.00 55.91 173 ASN A N 1
ATOM 1418 C CA . ASN A 1 173 ? 2.948 7.844 -29.913 1.00 55.91 173 ASN A CA 1
ATOM 1419 C C . ASN A 1 173 ? 2.327 8.451 -28.635 1.00 55.91 173 ASN A C 1
ATOM 1421 O O . ASN A 1 173 ? 1.184 8.155 -28.292 1.00 55.91 173 ASN A O 1
ATOM 1425 N N . THR A 1 174 ? 3.083 9.254 -27.881 1.00 57.22 174 THR A N 1
ATOM 1426 C CA . THR A 1 174 ? 2.603 9.936 -26.665 1.00 57.22 174 THR A CA 1
ATOM 1427 C C . THR A 1 174 ? 2.867 11.443 -26.746 1.00 57.22 174 THR A C 1
ATOM 1429 O O . THR A 1 174 ? 3.403 11.942 -27.731 1.00 57.22 174 THR A O 1
ATOM 1432 N N . ARG A 1 175 ? 2.439 12.207 -25.727 1.00 53.22 175 ARG A N 1
ATOM 1433 C CA . ARG A 1 175 ? 2.693 13.660 -25.641 1.00 53.22 175 ARG A CA 1
ATOM 1434 C C . ARG A 1 175 ? 4.168 14.014 -25.407 1.00 53.22 175 ARG A C 1
ATOM 1436 O O . ARG A 1 175 ? 4.524 15.182 -25.519 1.00 53.22 175 ARG A O 1
ATOM 1443 N N . GLU A 1 176 ? 4.999 13.041 -25.051 1.00 59.16 176 GLU A N 1
ATOM 1444 C CA . GLU A 1 176 ? 6.434 13.230 -24.855 1.00 59.16 176 GLU A CA 1
ATOM 1445 C C . GLU A 1 176 ? 7.162 13.045 -26.191 1.00 59.16 176 GLU A C 1
ATOM 1447 O O . GLU A 1 176 ? 6.855 12.128 -26.951 1.00 59.16 176 GLU A O 1
ATOM 1452 N N . GLY A 1 177 ? 8.102 13.944 -26.496 1.00 58.16 177 GLY A N 1
ATOM 1453 C CA . GLY A 1 177 ? 8.878 13.894 -27.736 1.00 58.16 177 GLY A CA 1
ATOM 1454 C C . GLY A 1 177 ? 9.790 12.662 -27.827 1.00 58.16 177 GLY A C 1
ATOM 1455 O O . GLY A 1 177 ? 10.027 11.985 -26.824 1.00 58.16 177 GLY A O 1
ATOM 1456 N N . PRO A 1 178 ? 10.332 12.367 -29.023 1.00 74.38 178 PRO A N 1
ATOM 1457 C CA . PRO A 1 178 ? 11.274 11.269 -29.197 1.00 74.38 178 PRO A CA 1
ATOM 1458 C C . PRO A 1 178 ? 12.513 11.481 -28.323 1.00 74.38 178 PRO A C 1
ATOM 1460 O O . PRO A 1 178 ? 12.989 12.607 -28.158 1.00 74.38 178 PRO A O 1
ATOM 1463 N N . TYR A 1 179 ? 13.067 10.392 -27.801 1.00 71.56 179 TYR A N 1
ATOM 1464 C CA . TYR A 1 179 ? 14.293 10.417 -27.007 1.00 71.56 179 TYR A CA 1
ATOM 1465 C C . TYR A 1 179 ? 15.318 9.444 -27.586 1.00 71.56 179 TYR A C 1
ATOM 1467 O O . TYR A 1 179 ? 14.981 8.530 -28.339 1.00 71.56 179 TYR A O 1
ATOM 1475 N N . LYS A 1 180 ? 16.597 9.681 -27.286 1.00 78.56 180 LYS A N 1
ATOM 1476 C CA . LYS A 1 180 ? 17.695 8.849 -27.781 1.00 78.56 180 LYS A CA 1
ATOM 1477 C C . LYS A 1 180 ? 18.169 7.914 -26.685 1.00 78.56 180 LYS A C 1
ATOM 1479 O O . LYS A 1 180 ? 18.442 8.363 -25.575 1.00 78.56 180 LYS A O 1
ATOM 1484 N N . ILE A 1 181 ? 18.308 6.643 -27.027 1.00 76.12 181 ILE A N 1
ATOM 1485 C CA . ILE A 1 181 ? 18.978 5.647 -26.198 1.00 76.12 181 ILE A CA 1
ATOM 1486 C C . ILE A 1 181 ? 20.290 5.246 -26.857 1.00 76.12 181 ILE A C 1
ATOM 1488 O O . ILE A 1 181 ? 20.419 5.266 -28.081 1.00 76.12 181 ILE A O 1
ATOM 1492 N N . PHE A 1 182 ? 21.264 4.879 -26.040 1.00 78.94 182 PHE A N 1
ATOM 1493 C CA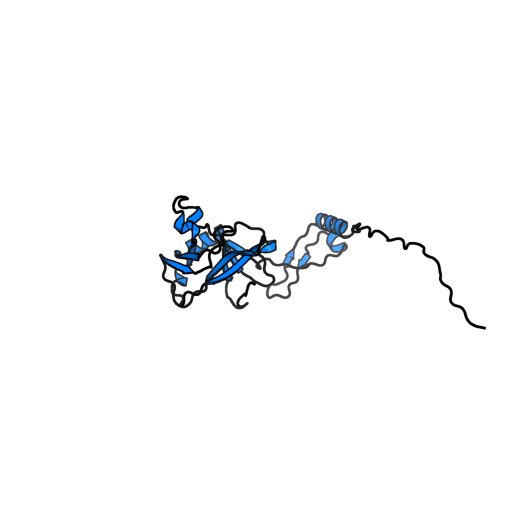 . PHE A 1 182 ? 22.508 4.296 -26.508 1.00 78.94 182 PHE A CA 1
ATOM 1494 C C . PHE A 1 182 ? 22.550 2.847 -26.043 1.00 78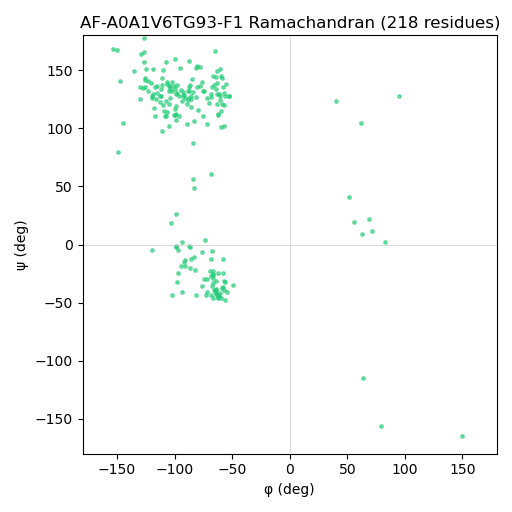.94 182 PHE A C 1
ATOM 1496 O O . PHE A 1 182 ? 22.423 2.575 -24.849 1.00 78.94 182 PHE A O 1
ATOM 1503 N N . LEU A 1 183 ? 22.685 1.932 -26.992 1.00 76.31 183 LEU A N 1
ATOM 1504 C CA . LEU A 1 183 ? 22.793 0.505 -26.741 1.00 76.31 183 LEU A CA 1
ATOM 1505 C C . LEU A 1 183 ? 24.141 0.065 -27.294 1.00 76.31 183 LEU A C 1
ATOM 1507 O O . LEU A 1 183 ? 24.440 0.334 -28.451 1.00 76.31 183 LEU A O 1
ATOM 1511 N N . ASN A 1 184 ? 24.950 -0.586 -26.465 1.00 80.44 184 ASN A N 1
ATOM 1512 C CA . ASN A 1 184 ? 26.281 -1.022 -26.861 1.00 80.44 184 ASN A CA 1
ATOM 1513 C C . ASN A 1 184 ? 26.186 -2.048 -28.001 1.00 80.44 184 ASN A C 1
ATOM 1515 O O . ASN A 1 184 ? 25.606 -3.125 -27.829 1.00 80.44 184 ASN A O 1
ATOM 1519 N N . GLY A 1 185 ? 26.802 -1.741 -29.143 1.00 78.38 185 GLY A N 1
ATOM 1520 C CA . GLY A 1 185 ? 26.789 -2.607 -30.320 1.00 78.38 185 GLY A CA 1
ATOM 1521 C C . GLY A 1 185 ? 27.320 -4.023 -30.062 1.00 78.38 185 GLY A C 1
ATOM 1522 O O . GLY A 1 185 ? 26.807 -4.981 -30.639 1.00 78.38 185 GLY A O 1
ATOM 1523 N N . LYS A 1 186 ? 28.289 -4.207 -29.151 1.00 80.69 186 LYS A N 1
ATOM 1524 C CA . LYS A 1 186 ? 28.812 -5.541 -28.792 1.00 80.69 186 LYS A CA 1
ATOM 1525 C C . LYS A 1 186 ? 27.777 -6.381 -28.052 1.00 80.69 186 LYS A C 1
ATOM 1527 O O . LYS A 1 186 ? 27.615 -7.557 -28.372 1.00 80.69 186 LYS A O 1
ATOM 1532 N N . ASP A 1 187 ? 27.065 -5.785 -27.100 1.00 81.31 187 ASP A N 1
ATOM 1533 C CA . ASP A 1 1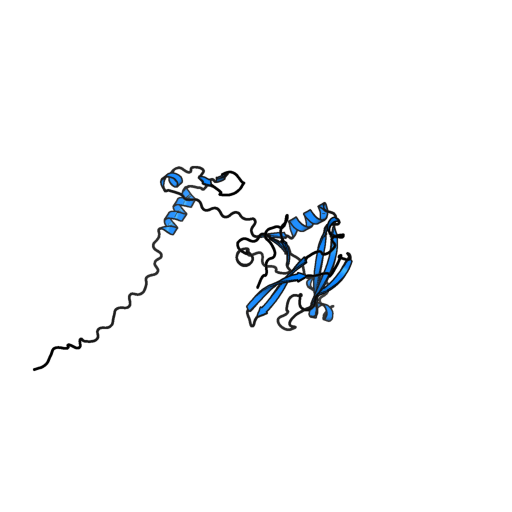87 ? 26.031 -6.486 -26.331 1.00 81.31 187 ASP A CA 1
ATOM 1534 C C . ASP A 1 187 ? 24.862 -6.877 -27.246 1.00 81.31 187 ASP A C 1
ATOM 1536 O O . ASP A 1 187 ? 24.359 -8.000 -27.184 1.00 81.31 187 ASP A O 1
ATOM 1540 N N . LEU A 1 188 ? 24.496 -5.996 -28.181 1.00 80.81 188 LEU A N 1
ATOM 1541 C CA . LEU A 1 188 ? 23.479 -6.265 -29.198 1.00 80.81 188 LEU A CA 1
ATOM 1542 C C . LEU A 1 188 ? 23.882 -7.384 -30.169 1.00 80.81 188 LEU A C 1
ATOM 1544 O O . LEU A 1 188 ? 23.051 -8.231 -30.498 1.00 80.81 188 LEU A O 1
ATOM 1548 N N . GLN A 1 189 ? 25.149 -7.449 -30.590 1.00 80.88 189 GLN A N 1
ATOM 1549 C CA . GLN A 1 189 ? 25.653 -8.562 -31.406 1.00 80.88 189 GLN A CA 1
ATOM 1550 C C . GLN A 1 189 ? 25.604 -9.897 -30.656 1.00 80.88 189 GLN A C 1
ATOM 1552 O O . GLN A 1 189 ? 25.254 -10.920 -31.247 1.00 80.88 189 GLN A O 1
ATOM 1557 N N . ILE A 1 190 ? 25.914 -9.900 -29.354 1.00 82.00 190 ILE A N 1
ATOM 1558 C CA . ILE A 1 190 ? 25.784 -11.095 -28.510 1.00 82.00 190 ILE A CA 1
ATOM 1559 C C . ILE A 1 190 ? 24.317 -11.538 -28.453 1.00 82.00 190 ILE A C 1
ATOM 1561 O O . ILE A 1 190 ? 24.031 -12.719 -28.654 1.00 82.00 190 ILE A O 1
ATOM 1565 N N . LEU A 1 191 ? 23.383 -10.606 -28.243 1.00 78.25 191 LEU A N 1
ATOM 1566 C CA . LEU A 1 191 ? 21.946 -10.898 -28.208 1.00 78.25 191 LEU A CA 1
ATOM 1567 C C . LEU A 1 191 ? 21.422 -11.437 -29.549 1.00 78.25 191 LEU A C 1
ATOM 1569 O O . LEU A 1 191 ? 20.706 -12.439 -29.559 1.00 78.25 191 LEU A O 1
ATOM 1573 N N . LEU A 1 192 ? 21.829 -10.851 -30.680 1.00 79.12 192 LEU A N 1
ATOM 1574 C CA . LEU A 1 192 ? 21.509 -11.357 -32.022 1.00 79.12 192 LEU A CA 1
ATOM 1575 C C . LEU A 1 192 ? 22.043 -12.773 -32.245 1.00 79.12 192 LEU A C 1
ATOM 1577 O O . LEU A 1 192 ? 21.322 -13.645 -32.728 1.00 79.12 192 LEU A O 1
ATOM 1581 N N . ALA A 1 193 ? 23.296 -13.027 -31.864 1.00 78.75 193 ALA A N 1
ATOM 1582 C CA . ALA A 1 193 ? 23.905 -14.346 -31.990 1.00 78.75 193 ALA A CA 1
ATOM 1583 C C . ALA A 1 193 ? 23.201 -15.394 -31.115 1.00 78.75 193 ALA A C 1
ATOM 1585 O O . ALA A 1 193 ? 23.152 -16.563 -31.489 1.00 78.75 193 ALA A O 1
ATOM 1586 N N . VAL A 1 194 ? 22.652 -15.000 -29.963 1.00 79.06 194 VAL A N 1
ATOM 1587 C CA . VAL A 1 194 ? 21.829 -15.871 -29.111 1.00 79.06 194 VAL A CA 1
ATOM 1588 C C . VAL A 1 194 ? 20.453 -16.112 -29.736 1.00 79.06 194 VAL A C 1
ATOM 1590 O O . VAL A 1 194 ? 20.012 -17.257 -29.770 1.00 79.06 194 VAL A O 1
ATOM 1593 N N . SER A 1 195 ? 19.809 -15.078 -30.284 1.00 70.81 195 SER A N 1
ATOM 1594 C CA . SER A 1 195 ? 18.495 -15.183 -30.935 1.00 70.81 195 SER A CA 1
ATOM 1595 C C . SER A 1 195 ? 18.522 -16.007 -32.228 1.00 70.81 195 SER A C 1
ATOM 1597 O O . SER A 1 195 ? 17.545 -16.679 -32.544 1.00 70.81 195 SER A O 1
ATOM 1599 N N . ASN A 1 196 ? 19.629 -15.969 -32.975 1.00 67.31 196 ASN A N 1
ATOM 1600 C CA . ASN A 1 196 ? 19.801 -16.700 -34.235 1.00 67.31 196 ASN A CA 1
ATOM 1601 C C . ASN A 1 196 ? 20.339 -18.125 -34.047 1.00 67.31 196 ASN A C 1
ATOM 1603 O O . ASN A 1 196 ? 20.503 -18.856 -35.028 1.00 67.31 196 ASN A O 1
ATOM 1607 N N . ARG A 1 197 ? 20.622 -18.557 -32.808 1.00 57.28 197 ARG A N 1
ATOM 1608 C CA . ARG A 1 197 ? 20.891 -19.975 -32.557 1.00 57.28 197 ARG A CA 1
ATOM 1609 C C . ARG A 1 197 ? 19.590 -20.744 -32.773 1.00 57.28 197 ARG A C 1
ATOM 1611 O O . ARG A 1 197 ? 18.598 -20.416 -32.125 1.00 57.28 197 ARG A O 1
ATOM 1618 N N . PRO A 1 198 ? 19.576 -21.789 -33.615 1.00 49.75 198 PRO A N 1
ATOM 1619 C CA . PRO A 1 198 ? 18.431 -22.678 -33.665 1.00 49.75 198 PRO A CA 1
ATOM 1620 C C . PRO A 1 198 ? 18.220 -23.232 -32.256 1.00 49.75 198 PRO A C 1
ATOM 1622 O O . PRO A 1 198 ? 19.118 -23.853 -31.680 1.00 49.75 198 PRO A O 1
ATOM 1625 N N . THR A 1 199 ? 17.046 -22.980 -31.680 1.00 47.91 199 THR A N 1
ATOM 1626 C CA . THR A 1 199 ? 16.594 -23.692 -30.492 1.00 47.91 199 THR A CA 1
ATOM 1627 C C . THR A 1 199 ? 16.545 -25.161 -30.877 1.00 47.91 199 THR A C 1
ATOM 1629 O O . THR A 1 199 ? 15.652 -25.619 -31.584 1.00 47.91 199 THR A O 1
ATOM 1632 N N . GLY A 1 200 ? 17.572 -25.902 -30.468 1.00 45.09 200 GLY A N 1
ATOM 1633 C CA . GLY A 1 200 ? 17.668 -27.343 -30.632 1.00 45.09 200 GLY A CA 1
ATOM 1634 C C . GLY A 1 200 ? 16.649 -28.056 -29.751 1.00 45.09 200 GLY A C 1
ATOM 1635 O O . GLY A 1 200 ? 17.026 -28.838 -28.888 1.00 45.09 200 GLY A O 1
ATOM 1636 N N . ILE A 1 201 ? 15.357 -27.799 -29.954 1.00 41.22 201 ILE A N 1
ATOM 1637 C CA . ILE A 1 201 ? 14.322 -28.764 -29.617 1.00 41.22 201 ILE A CA 1
ATOM 1638 C C . ILE A 1 201 ? 14.266 -29.689 -30.823 1.00 41.22 201 ILE A C 1
ATOM 1640 O O . ILE A 1 201 ? 13.532 -29.474 -31.786 1.00 41.22 201 ILE A O 1
ATOM 1644 N N . ALA A 1 202 ? 15.117 -30.712 -30.786 1.00 36.31 202 ALA A N 1
ATOM 1645 C CA . ALA A 1 202 ? 14.914 -31.888 -31.601 1.00 36.31 202 ALA A CA 1
ATOM 1646 C C . ALA A 1 202 ? 13.529 -32.442 -31.240 1.00 36.31 202 ALA A C 1
ATOM 1648 O O . ALA A 1 202 ? 13.351 -33.066 -30.195 1.00 36.31 202 ALA A O 1
ATOM 1649 N N . HIS A 1 203 ? 12.532 -32.186 -32.085 1.00 34.25 203 HIS A N 1
ATOM 1650 C CA . HIS A 1 203 ? 11.335 -33.008 -32.099 1.00 34.25 203 HIS A CA 1
ATOM 1651 C C . HIS A 1 203 ? 11.797 -34.441 -32.400 1.00 34.25 203 HIS A C 1
ATOM 1653 O O . HIS A 1 203 ? 12.417 -34.652 -33.447 1.00 34.25 203 HIS A O 1
ATOM 1659 N N . PRO A 1 204 ? 11.544 -35.429 -31.521 1.00 32.94 204 PRO A N 1
ATOM 1660 C CA . PRO A 1 204 ? 11.780 -36.812 -31.883 1.00 32.94 204 PRO A CA 1
ATOM 1661 C C . PRO A 1 204 ? 10.897 -37.111 -33.093 1.00 32.94 204 PRO A C 1
ATOM 1663 O O . PRO A 1 204 ? 9.668 -37.048 -33.006 1.00 32.94 204 PRO A O 1
ATOM 1666 N N . GLN A 1 205 ? 11.520 -37.393 -34.237 1.00 31.73 205 GLN A N 1
ATOM 1667 C CA . GLN A 1 205 ? 10.805 -37.953 -35.371 1.00 31.73 205 GLN A CA 1
ATOM 1668 C C . GLN A 1 205 ? 10.254 -39.310 -34.942 1.00 31.73 205 GLN A C 1
ATOM 1670 O O . GLN A 1 205 ? 10.997 -40.253 -34.677 1.00 31.73 205 GLN A O 1
ATOM 1675 N N . VAL A 1 206 ? 8.931 -39.393 -34.849 1.00 36.25 206 VAL A N 1
ATOM 1676 C CA . VAL A 1 206 ? 8.223 -40.663 -34.752 1.00 36.25 206 VAL A CA 1
ATOM 1677 C C . VAL A 1 206 ? 8.311 -41.310 -36.130 1.00 36.25 206 VAL A C 1
ATOM 1679 O O . VAL A 1 206 ? 7.627 -40.894 -37.063 1.00 36.25 206 VAL A O 1
ATOM 1682 N N . SER A 1 207 ? 9.176 -42.312 -36.269 1.00 35.38 207 SER A N 1
ATOM 1683 C CA . SER A 1 207 ? 9.152 -43.215 -37.418 1.00 35.38 207 SER A CA 1
ATOM 1684 C C . SER A 1 207 ? 7.800 -43.938 -37.448 1.00 35.38 207 SER A C 1
ATOM 1686 O O . SER A 1 207 ? 7.449 -44.582 -36.454 1.00 35.38 207 SER A O 1
ATOM 1688 N N . PRO A 1 208 ? 7.023 -43.873 -38.542 1.00 33.25 208 PRO A N 1
ATOM 1689 C CA . PRO A 1 208 ? 5.800 -44.647 -38.639 1.00 33.25 208 PRO A CA 1
ATOM 1690 C C . PRO A 1 208 ? 6.166 -46.125 -38.788 1.00 33.25 208 PRO A C 1
ATOM 1692 O O . PRO A 1 208 ? 6.893 -46.522 -39.701 1.00 33.25 208 PRO A O 1
ATOM 1695 N N . ALA A 1 209 ? 5.677 -46.930 -37.847 1.00 36.72 209 ALA A N 1
ATOM 1696 C CA . ALA A 1 209 ? 5.789 -48.376 -37.877 1.00 36.72 209 ALA A CA 1
ATOM 1697 C C . ALA A 1 209 ? 5.186 -48.920 -39.179 1.00 36.72 209 ALA A C 1
ATOM 1699 O O . ALA A 1 209 ? 4.046 -48.615 -39.535 1.00 36.72 209 ALA A O 1
ATOM 1700 N N . GLY A 1 210 ? 5.969 -49.739 -39.879 1.00 39.78 210 GLY A N 1
ATOM 1701 C CA . GLY A 1 210 ? 5.492 -50.525 -41.003 1.00 39.78 210 GLY A CA 1
ATOM 1702 C C . GLY A 1 210 ? 4.380 -51.476 -40.563 1.00 39.78 210 GLY A C 1
ATOM 1703 O O . GLY A 1 210 ? 4.546 -52.260 -39.631 1.00 39.78 210 GLY A O 1
ATOM 1704 N N . GLY A 1 211 ? 3.258 -51.417 -41.272 1.00 33.16 211 GLY A N 1
ATOM 1705 C CA . GLY A 1 211 ? 2.185 -52.403 -41.242 1.00 33.16 211 GLY A CA 1
ATOM 1706 C C . GLY A 1 211 ? 1.540 -52.473 -42.633 1.00 33.16 211 GLY A C 1
ATOM 1707 O O . GLY A 1 211 ? 1.453 -51.437 -43.294 1.00 33.16 211 GLY A O 1
ATOM 1708 N N . PRO A 1 212 ? 1.171 -53.663 -43.142 1.00 36.00 212 PRO A N 1
ATOM 1709 C CA . PRO A 1 212 ? 1.086 -53.916 -44.577 1.00 36.00 212 PRO A CA 1
ATOM 1710 C C . PRO A 1 212 ? -0.198 -53.403 -45.238 1.00 36.00 212 PRO A C 1
ATOM 1712 O O . PRO A 1 212 ? -1.263 -53.324 -44.631 1.00 36.00 212 PRO A O 1
ATOM 1715 N N . GLN A 1 213 ? -0.056 -53.123 -46.534 1.00 34.47 213 GLN A N 1
ATOM 1716 C CA . GLN A 1 213 ? -1.086 -52.717 -47.486 1.00 34.47 213 GLN A CA 1
ATOM 1717 C C . GLN A 1 213 ? -2.246 -53.723 -47.585 1.00 34.47 213 GLN A C 1
ATOM 1719 O O . GLN A 1 213 ? -2.034 -54.903 -47.863 1.00 34.47 213 GLN A O 1
ATOM 1724 N N . LEU A 1 214 ? -3.479 -53.222 -47.486 1.00 31.80 214 LEU A N 1
ATOM 1725 C CA . LEU A 1 214 ? -4.682 -53.880 -47.997 1.00 31.80 214 LEU A CA 1
ATOM 1726 C C . LEU A 1 214 ? -5.051 -53.238 -49.342 1.00 31.80 214 LEU A C 1
ATOM 1728 O O . LEU A 1 214 ? -5.435 -52.072 -49.406 1.00 31.80 214 LEU A O 1
ATOM 1732 N N . ASN A 1 215 ? -4.906 -54.009 -50.419 1.00 36.81 215 ASN A N 1
ATOM 1733 C CA . ASN A 1 215 ? -5.349 -53.660 -51.769 1.00 36.81 215 ASN A CA 1
ATOM 1734 C C . ASN A 1 215 ? -6.867 -53.857 -51.919 1.00 36.81 215 ASN A C 1
ATOM 1736 O O . ASN A 1 215 ? -7.355 -54.940 -51.597 1.00 36.81 215 ASN A O 1
ATOM 1740 N N . PRO A 1 216 ? -7.595 -52.918 -52.552 1.00 33.09 216 PRO A N 1
ATOM 1741 C CA . PRO A 1 216 ? -8.890 -53.211 -53.147 1.00 33.09 216 PRO A CA 1
ATOM 1742 C C . PRO A 1 216 ? -8.860 -53.004 -54.672 1.00 33.09 216 PRO A C 1
ATOM 1744 O O . PRO A 1 216 ? -8.812 -51.878 -55.163 1.00 33.09 216 PRO A O 1
ATOM 1747 N N . LYS A 1 217 ? -8.953 -54.097 -55.438 1.00 30.00 217 LYS A N 1
ATOM 1748 C CA . LYS A 1 217 ? -9.474 -54.128 -56.822 1.00 30.00 217 LYS A CA 1
ATOM 1749 C C . LYS A 1 217 ? -10.218 -55.457 -56.988 1.00 30.00 217 LYS A C 1
ATOM 1751 O O . LYS A 1 217 ? -9.615 -56.504 -56.819 1.00 30.00 217 LYS A O 1
ATOM 1756 N N . LYS A 1 218 ? -11.552 -55.423 -56.983 1.00 30.91 218 LYS A N 1
ATOM 1757 C CA . LYS A 1 218 ? -12.503 -55.263 -58.107 1.00 30.91 218 LYS A CA 1
ATOM 1758 C C . LYS A 1 218 ? -12.999 -56.619 -58.618 1.00 30.91 218 LYS A C 1
ATOM 1760 O O . LYS A 1 218 ? -12.210 -57.492 -58.946 1.00 30.91 218 LYS A O 1
ATOM 1765 N N . CYS A 1 219 ? -14.324 -56.711 -58.683 1.00 31.94 219 CYS A N 1
ATOM 1766 C CA . CYS A 1 219 ? -15.121 -57.803 -59.218 1.00 31.94 219 CYS A CA 1
ATOM 1767 C C . CYS A 1 219 ? -14.763 -58.152 -60.670 1.00 31.94 219 CYS A C 1
ATOM 1769 O O . CYS A 1 219 ? -14.638 -57.247 -61.498 1.00 31.94 219 CYS A O 1
ATOM 1771 N N . HIS A 1 220 ? -14.708 -59.451 -60.963 1.00 35.16 220 HIS A N 1
ATOM 1772 C CA . HIS A 1 220 ? -15.669 -60.148 -61.821 1.00 35.16 220 HIS A CA 1
ATOM 1773 C C . HIS A 1 220 ? -15.744 -61.617 -61.405 1.00 35.16 220 HIS A C 1
ATOM 1775 O O . HIS A 1 220 ? -14.693 -62.147 -60.983 1.00 35.16 220 HIS A O 1
#

Sequence (220 aa):
MVKACSPNRTGPMTIFTGSPHKTSEYDEVPGFRYRKISYLDDTRVLNSSATYDSRRFTRLTAFITKKDEDHSDPEMYVEQRVYEGKHEKLIVHELGFGGRIQVDKEYVFAACGDEDRVLGKRDLRLRIVSLEQESFNSYLQDHTTYYGYDIIDNVFLDEDSISKDLPHTVWRNTREGPYKIFLNGKDLQILLAVSNRPTGIAHPQVSPAGGPQLNPKKCH

Mean predicted aligned error: 15.0 Å

pLDDT: mean 73.73, std 18.88, range [27.61, 94.62]

Nearest PDB structures (foldseek):
  7jtk-assembly1_Z  TM=7.423E-01  e=1.206E-02  Chlamydomonas reinhardtii
  8j07-assembly1_u  TM=6.853E-01  e=1.134E-02  Homo sapiens
  8j07-assembly1_v  TM=6.988E-01  e=7.845E-03  Homo sapiens
  7zhs-assembly1_A  TM=5.368E-01  e=8.604E-02  Saccharomyces cerevisiae S288C
  7zhs-assembly1_H  TM=7.139E-01  e=6.942E-01  Saccharomyces cerevisiae S288C

Solvent-accessible surface area (backbone atoms only — not comparable to full-atom values): 13772 Å² total; per-residue (Å²): 127,80,84,81,80,72,96,82,61,98,60,64,52,60,30,41,27,68,68,88,76,84,60,63,87,82,71,58,52,92,96,42,55,31,32,40,36,55,49,72,46,50,51,81,74,56,54,89,80,50,59,68,59,50,65,44,34,35,35,40,79,45,78,44,40,59,81,57,51,77,36,62,70,56,83,44,32,38,49,20,46,40,71,64,87,91,44,79,44,79,41,68,43,79,48,82,68,89,33,57,66,62,72,78,39,79,43,79,41,80,66,55,13,50,42,38,99,85,77,40,74,9,25,22,36,37,32,36,44,69,29,56,66,67,61,40,49,55,53,43,70,79,35,50,49,77,36,63,75,74,83,90,77,89,78,92,80,54,73,70,51,38,76,63,56,50,71,44,76,47,82,58,101,57,96,56,76,66,47,76,47,79,63,61,27,68,61,50,50,53,52,50,57,58,69,69,45,78,77,82,72,76,72,80,78,79,76,79,78,91,74,84,86,82,86,89,82,82,91,130